Protein AF-A0AAE1SJ98-F1 (afdb_monomer)

Sequence (195 aa):
MKLRIRCFETKQTLKIDLPSSSSTLQELKHHISQAFPSSYSIHLSLNSKDELQNSEDTLQSIGITSGDLIFFTSNPNVFSISTQTHIPKSNPNPDSSLVNKLDTQIVQESKIVKNMDTQIVQEPEKVKTLDTQMKIMDTQIVQEPKKVKTLDTQVKNMDTQMIQESETVKKMDTQMVRESETVKRDTQIDQESKE

Foldseek 3Di:
DWEWEAEPVPRDIDIDDDDPPFAWPQNVQVVVCVVPVDPARKWKDQPQAATDDDGRDGCVNVVHDHPGYMYIYRDPCRRVRDDDPPDPDDDDDPDDPVVVVVVVVVVVVVVVVVVVVVVVVPVVVVVVVVVVVVVVVVVVVVVVVVVVVVVVVVVVVVVVVVVVVVVVVVVVVVVVVVVVVVVVVVVVVVVVVVD

pLDDT: mean 80.04, std 15.36, range [34.12, 98.25]

Nearest PDB structures (foldseek):
  8hrz-assembly1_M  TM=8.130E-01  e=1.850E-02  Homo sapiens
  7v8e-assembly2_D  TM=6.706E-01  e=3.168E-03  Homo sapiens
  8j07-assembly1_c2  TM=6.229E-01  e=3.168E-03  Homo sapiens
  4rv0-assembly1_B  TM=7.042E-01  e=6.336E-03  Drosophila melanogaster
  5y3t-assembly1_A  TM=5.857E-01  e=4.623E-03  Mus musculus

InterPro domains:
  IPR029071 Ubiquitin-like domain superfamily [SSF54236] (1-71)

Secondary structure (DSSP, 8-state):
-EEEEEETTT--EEEEE--TTT-BHHHHHHHHHHHS--SSPPEEESSSSSB---SSSBTTTTT--TT-EEEEES-TTSSTT-S-----------SSHHHHHHHHHHHHHHHHHHHHHHHHHHHHHHHHHHHHHHHHHHHHHHHHHHHHHHHHHHHHHHHHHHHHHHHHHHHHHHHHHHHHHHHHHHHHHHHHTT-

Solvent-accessible surface area (backbone atoms only — not comparable to full-atom values): 11253 Å² total; per-residue (Å²): 64,44,35,35,41,26,36,67,86,79,64,49,71,47,79,46,79,46,68,75,88,71,47,28,42,48,60,52,52,49,55,48,39,72,76,47,84,58,101,55,67,77,41,39,17,69,70,74,38,52,57,66,78,66,54,85,44,37,38,61,79,76,71,50,52,70,66,43,57,33,32,34,40,67,56,89,67,72,34,69,77,72,79,81,92,75,81,77,91,76,83,94,75,93,84,51,73,64,58,55,50,50,51,54,48,52,57,48,53,51,52,50,51,54,52,48,52,53,48,65,59,48,53,57,55,53,51,52,52,51,53,53,53,49,54,55,50,54,53,48,66,62,47,54,60,54,54,52,53,52,50,54,54,52,50,54,51,51,53,53,50,51,51,52,53,52,53,51,51,54,53,50,52,56,49,53,52,52,53,54,52,51,53,53,52,55,58,50,54,62,53,65,76,73,115

Mean predicted aligned error: 17.89 Å

Radius of gyration: 42.52 Å; Cα contacts (8 Å, |Δi|>4): 141; chains: 1; bounding box: 84×43×136 Å

Organism: NCBI:txid243964

Structure (mmCIF, N/CA/C/O backbone):
data_AF-A0AAE1SJ98-F1
#
_entry.id   AF-A0AAE1SJ98-F1
#
loop_
_atom_site.group_PDB
_atom_site.id
_atom_site.type_symbol
_atom_site.label_atom_id
_atom_site.label_alt_id
_atom_site.label_comp_id
_atom_site.label_asym_id
_atom_site.label_entity_id
_atom_site.label_seq_id
_atom_site.pdbx_PDB_ins_code
_atom_site.Cartn_x
_atom_site.Cartn_y
_atom_site.Cartn_z
_atom_site.occupancy
_atom_site.B_iso_or_equiv
_atom_site.auth_seq_id
_atom_site.auth_comp_id
_atom_site.auth_asym_id
_atom_site.auth_atom_id
_atom_site.pdbx_PDB_model_num
ATOM 1 N N . MET A 1 1 ? 2.535 22.594 -16.287 1.00 85.75 1 MET A N 1
ATOM 2 C CA . MET A 1 1 ? 2.790 21.867 -17.545 1.00 85.75 1 MET A CA 1
ATOM 3 C C . MET A 1 1 ? 2.870 20.398 -17.208 1.00 85.75 1 MET A C 1
ATOM 5 O O . MET A 1 1 ? 3.479 20.043 -16.206 1.00 85.75 1 MET A O 1
ATOM 9 N N . LYS A 1 2 ? 2.231 19.558 -18.021 1.00 90.12 2 LYS A N 1
ATOM 10 C CA . LYS A 1 2 ? 2.048 18.140 -17.709 1.00 90.12 2 LYS A CA 1
ATOM 11 C C . LYS A 1 2 ? 3.020 17.308 -18.526 1.00 90.12 2 LYS A C 1
ATOM 13 O O . LYS A 1 2 ? 2.889 17.265 -19.743 1.00 90.12 2 LYS A O 1
ATOM 18 N N . LEU A 1 3 ? 3.964 16.644 -17.876 1.00 91.31 3 LEU A N 1
ATOM 19 C CA . LEU A 1 3 ? 4.969 15.800 -18.521 1.00 91.31 3 LEU A CA 1
ATOM 20 C C . LEU A 1 3 ? 4.698 14.326 -18.236 1.00 91.31 3 LEU A C 1
ATOM 22 O O . LEU A 1 3 ? 4.141 13.964 -17.195 1.00 91.31 3 LEU A O 1
ATOM 26 N N . ARG A 1 4 ? 5.093 13.463 -19.171 1.00 91.50 4 ARG A N 1
ATOM 27 C CA . ARG A 1 4 ? 5.074 12.008 -18.998 1.00 91.50 4 ARG A CA 1
ATOM 28 C C . ARG A 1 4 ? 6.506 11.544 -18.817 1.00 91.50 4 ARG A C 1
ATOM 30 O O . ARG A 1 4 ? 7.316 11.693 -19.719 1.00 91.50 4 ARG A O 1
ATOM 37 N N . ILE A 1 5 ? 6.810 10.971 -17.668 1.00 91.62 5 ILE A N 1
ATOM 38 C CA . ILE A 1 5 ? 8.141 10.491 -17.326 1.00 91.62 5 ILE A CA 1
ATOM 39 C C . ILE A 1 5 ? 8.127 8.971 -17.349 1.00 91.62 5 ILE A C 1
ATOM 41 O O . ILE A 1 5 ? 7.415 8.352 -16.563 1.00 91.62 5 ILE A O 1
ATOM 45 N N . ARG A 1 6 ? 8.879 8.351 -18.252 1.00 89.12 6 ARG A N 1
ATOM 46 C CA . ARG A 1 6 ? 8.951 6.897 -18.397 1.00 89.12 6 ARG A CA 1
ATOM 47 C C . ARG A 1 6 ? 10.301 6.369 -17.933 1.00 89.12 6 ARG A C 1
ATOM 49 O O . ARG A 1 6 ? 11.336 6.789 -18.434 1.00 89.12 6 ARG A O 1
ATOM 56 N N . CYS A 1 7 ? 10.279 5.405 -17.021 1.00 86.38 7 CYS A N 1
ATOM 57 C CA . CYS A 1 7 ? 11.473 4.660 -16.640 1.00 86.38 7 CYS A CA 1
ATOM 58 C C . CYS A 1 7 ? 11.926 3.809 -17.827 1.00 86.38 7 CYS A C 1
ATOM 60 O O . CYS A 1 7 ? 11.121 3.087 -18.431 1.00 86.38 7 CYS A O 1
ATOM 62 N N . PHE A 1 8 ? 13.200 3.912 -18.192 1.00 84.00 8 PHE A N 1
ATOM 63 C CA . PHE A 1 8 ? 13.750 3.164 -19.313 1.00 84.00 8 PHE A CA 1
ATOM 64 C C . PHE A 1 8 ? 13.785 1.656 -19.022 1.00 84.00 8 PHE A C 1
ATOM 66 O O . PHE A 1 8 ? 13.502 0.857 -19.917 1.00 84.00 8 PHE A O 1
ATOM 73 N N . GLU A 1 9 ? 14.057 1.279 -17.777 1.00 80.62 9 GLU A N 1
ATOM 74 C CA . GLU A 1 9 ? 14.209 -0.093 -17.295 1.00 80.62 9 GLU A CA 1
ATOM 75 C C . GLU A 1 9 ? 12.851 -0.782 -17.117 1.00 80.62 9 GLU A C 1
ATOM 77 O O . GLU A 1 9 ? 12.583 -1.808 -17.738 1.00 80.62 9 GLU A O 1
ATOM 82 N N . THR A 1 10 ? 11.957 -0.192 -16.319 1.00 80.31 10 THR A N 1
ATOM 83 C CA . THR A 1 10 ? 10.678 -0.821 -15.936 1.00 80.31 10 THR A CA 1
ATOM 84 C C . THR A 1 10 ? 9.533 -0.512 -16.898 1.00 80.31 10 THR A C 1
ATOM 86 O O . THR A 1 10 ? 8.449 -1.078 -16.776 1.00 80.31 10 THR A O 1
ATOM 89 N N . LYS A 1 11 ? 9.734 0.423 -17.839 1.00 84.00 11 LYS A N 1
ATOM 90 C CA . LYS A 1 11 ? 8.706 0.973 -18.748 1.00 84.00 11 LYS A CA 1
ATOM 91 C C . LYS A 1 11 ? 7.524 1.653 -18.039 1.00 84.00 11 LYS A C 1
ATOM 93 O O . LYS A 1 11 ? 6.597 2.128 -18.707 1.00 84.00 11 LYS A O 1
ATOM 98 N N . GLN A 1 12 ? 7.564 1.776 -16.712 1.00 85.81 12 GLN A N 1
ATOM 99 C CA . GLN A 1 12 ? 6.560 2.485 -15.930 1.00 85.81 12 GLN A CA 1
ATOM 100 C C . GLN A 1 12 ? 6.534 3.963 -16.320 1.00 85.81 12 GLN A C 1
ATOM 102 O O . GLN A 1 12 ? 7.575 4.562 -16.572 1.00 85.81 12 GLN A O 1
ATOM 107 N N . THR A 1 13 ? 5.339 4.551 -16.401 1.00 89.69 13 THR A N 1
ATOM 108 C CA . THR A 1 13 ? 5.158 5.956 -16.791 1.00 89.69 13 THR A CA 1
ATOM 109 C C . THR A 1 13 ? 4.451 6.731 -15.689 1.00 89.69 13 THR A C 1
ATOM 111 O O . THR A 1 13 ? 3.329 6.397 -15.319 1.00 89.69 13 THR A O 1
ATOM 114 N N . LEU A 1 14 ? 5.094 7.784 -15.205 1.00 89.06 14 LEU A N 1
ATOM 115 C CA . LEU A 1 14 ? 4.575 8.741 -14.242 1.00 89.06 14 LEU A CA 1
ATOM 116 C C . LEU A 1 14 ? 4.113 10.008 -14.967 1.00 89.06 14 LEU A C 1
ATOM 118 O O . LEU A 1 14 ? 4.723 10.433 -15.946 1.00 89.06 14 LEU A O 1
ATOM 122 N N . LYS A 1 15 ? 3.033 10.629 -14.494 1.00 91.12 15 LYS A N 1
ATOM 123 C CA . LYS A 1 15 ? 2.599 11.948 -14.967 1.00 91.12 15 LYS A CA 1
ATOM 124 C C . LYS A 1 15 ? 2.980 12.979 -13.911 1.00 91.12 15 LYS A C 1
ATOM 126 O O . LYS A 1 15 ? 2.539 12.847 -12.774 1.00 91.12 15 LYS A O 1
ATOM 131 N N . ILE A 1 16 ? 3.782 13.970 -14.284 1.00 89.25 16 ILE A N 1
ATOM 132 C CA . ILE A 1 16 ? 4.220 15.048 -13.387 1.00 89.25 16 ILE A CA 1
ATOM 133 C C . ILE A 1 16 ? 3.603 16.357 -13.870 1.00 89.25 16 ILE A C 1
ATOM 135 O O . ILE A 1 16 ? 3.626 16.642 -15.068 1.00 89.25 16 ILE A O 1
ATOM 139 N N . ASP A 1 17 ? 3.044 17.139 -12.949 1.00 88.62 17 ASP A N 1
ATOM 140 C CA . ASP A 1 17 ? 2.622 18.515 -13.217 1.00 88.62 17 ASP A CA 1
ATOM 141 C C . ASP A 1 17 ? 3.618 19.473 -12.560 1.00 88.62 17 ASP A C 1
ATOM 143 O O . ASP A 1 17 ? 3.834 19.406 -11.352 1.00 88.62 17 ASP A O 1
ATOM 147 N N . LEU A 1 18 ? 4.254 20.317 -13.370 1.00 85.00 18 LEU A N 1
ATOM 148 C CA . LEU A 1 18 ? 5.251 21.302 -12.940 1.00 85.00 18 LEU A CA 1
ATOM 149 C C . LEU A 1 18 ? 4.757 22.731 -13.208 1.00 85.00 18 LEU A C 1
ATOM 151 O O . LEU A 1 18 ? 4.047 22.942 -14.193 1.00 85.00 18 LEU A O 1
ATOM 155 N N . PRO A 1 19 ? 5.139 23.748 -12.423 1.00 82.06 19 PRO A N 1
ATOM 156 C CA . PRO A 1 19 ? 4.838 25.145 -12.740 1.00 82.06 19 PRO A CA 1
ATOM 157 C C . PRO A 1 19 ? 5.360 25.525 -14.136 1.00 82.06 19 PRO A C 1
ATOM 159 O O . PRO A 1 19 ? 6.534 25.372 -14.452 1.00 82.06 19 PRO A O 1
ATOM 162 N N . SER A 1 20 ? 4.491 26.009 -15.026 1.00 66.06 20 SER A N 1
ATOM 163 C CA . SER A 1 20 ? 4.861 26.222 -16.434 1.00 66.06 20 SER A CA 1
ATOM 164 C C . SER A 1 20 ? 5.901 27.323 -16.657 1.00 66.06 20 SER A C 1
ATOM 166 O O . SER A 1 20 ? 6.529 27.315 -17.703 1.00 66.06 20 SER A O 1
ATOM 168 N N . SER A 1 21 ? 6.082 28.266 -15.732 1.00 64.75 21 SER A N 1
ATOM 169 C CA . SER A 1 21 ? 6.761 29.540 -16.016 1.00 64.75 21 SER A CA 1
ATOM 170 C C . SER A 1 21 ? 8.278 29.547 -15.788 1.00 64.75 21 SER A C 1
ATOM 172 O O . SER A 1 21 ? 8.927 30.504 -16.196 1.00 64.75 21 SER A O 1
ATOM 174 N N . SER A 1 22 ? 8.849 28.533 -15.128 1.00 68.81 22 SER A N 1
ATOM 175 C CA . SER A 1 22 ? 10.276 28.553 -14.755 1.00 68.81 22 SER A CA 1
ATOM 176 C C . SER A 1 22 ? 10.889 27.192 -14.417 1.00 68.81 22 SER A C 1
ATOM 178 O O . SER A 1 22 ? 11.993 27.159 -13.880 1.00 68.81 22 SER A O 1
ATOM 180 N N . SER A 1 23 ? 10.211 26.070 -14.681 1.00 84.12 23 SER A N 1
ATOM 181 C CA . SER A 1 23 ? 10.753 24.779 -14.254 1.00 84.12 23 SER A CA 1
ATOM 182 C C . SER A 1 23 ? 12.029 24.406 -14.997 1.00 84.12 23 SER A C 1
ATOM 184 O O . SER A 1 23 ? 12.089 24.427 -16.232 1.00 84.12 23 SER A O 1
ATOM 186 N N . THR A 1 24 ? 13.044 24.058 -14.213 1.00 87.62 24 THR A N 1
ATOM 187 C CA . THR A 1 24 ? 14.379 23.682 -14.677 1.00 87.62 24 THR A CA 1
ATOM 188 C C . THR A 1 24 ? 14.511 22.170 -14.791 1.00 87.62 24 THR A C 1
ATOM 190 O O . THR A 1 24 ? 13.725 21.398 -14.225 1.00 87.62 24 THR A O 1
ATOM 193 N N . LEU A 1 25 ? 15.544 21.721 -15.505 1.00 85.12 25 LEU A N 1
ATOM 194 C CA . LEU A 1 25 ? 15.871 20.300 -15.564 1.00 85.12 25 LEU A CA 1
ATOM 195 C C . LEU A 1 25 ? 16.192 19.723 -14.173 1.00 85.12 25 LEU A C 1
ATOM 197 O O . LEU A 1 25 ? 15.838 18.576 -13.897 1.00 85.12 25 LEU A O 1
ATOM 201 N N . GLN A 1 26 ? 16.815 20.504 -13.281 1.00 85.31 26 GLN A N 1
ATOM 202 C CA . GLN A 1 26 ? 17.071 20.067 -11.903 1.00 85.31 26 GLN A CA 1
ATOM 203 C C . GLN A 1 26 ? 15.793 19.834 -11.105 1.00 85.31 26 GLN A C 1
ATOM 205 O O . GLN A 1 26 ? 15.685 18.812 -10.428 1.00 85.31 26 GLN A O 1
ATOM 210 N N . GLU A 1 27 ? 14.823 20.743 -11.196 1.00 86.50 27 GLU A N 1
ATOM 211 C CA . GLU A 1 27 ? 13.548 20.606 -10.487 1.00 86.50 27 GLU A CA 1
ATOM 212 C C . GLU A 1 27 ? 12.810 19.337 -10.938 1.00 86.50 27 GLU A C 1
ATOM 214 O O . GLU A 1 27 ? 12.300 18.573 -10.116 1.00 86.50 27 GLU A O 1
ATOM 219 N N . LEU A 1 28 ? 12.857 19.037 -12.241 1.00 87.69 28 LEU A N 1
ATOM 220 C CA . LEU A 1 28 ? 12.334 17.783 -12.772 1.00 87.69 28 LEU A CA 1
ATOM 221 C C . LEU A 1 28 ? 13.089 16.561 -12.227 1.00 87.69 28 LEU A C 1
ATOM 223 O O . LEU A 1 28 ? 12.446 15.613 -11.777 1.00 87.69 28 LEU A O 1
ATOM 227 N N . LYS A 1 29 ? 14.430 16.568 -12.234 1.00 86.81 29 LYS A N 1
ATOM 228 C CA . LYS A 1 29 ? 15.231 15.468 -11.661 1.00 86.81 29 LYS A CA 1
ATOM 229 C C . LYS A 1 29 ? 14.879 15.238 -10.191 1.00 86.81 29 LYS A C 1
ATOM 231 O O . LYS A 1 29 ? 14.660 14.095 -9.803 1.00 86.81 29 LYS A O 1
ATOM 236 N N . HIS A 1 30 ? 14.742 16.308 -9.411 1.00 85.50 30 HIS A N 1
ATOM 237 C CA . HIS A 1 30 ? 14.344 16.235 -8.008 1.00 85.50 30 HIS A CA 1
ATOM 238 C C . HIS A 1 30 ? 12.956 15.601 -7.836 1.00 85.50 30 HIS A C 1
ATOM 240 O O . HIS A 1 30 ? 12.799 14.667 -7.053 1.00 85.50 30 HIS A O 1
ATOM 246 N N . HIS A 1 31 ? 11.962 16.029 -8.618 1.00 85.94 31 HIS A N 1
ATOM 247 C CA . HIS A 1 31 ? 10.624 15.430 -8.590 1.00 85.94 31 HIS A CA 1
ATOM 248 C C . HIS A 1 31 ? 10.631 13.931 -8.924 1.00 85.94 31 HIS A C 1
ATOM 250 O O . HIS A 1 31 ? 9.885 13.159 -8.317 1.00 85.94 31 HIS A O 1
ATOM 256 N N . ILE A 1 32 ? 11.479 13.507 -9.863 1.00 85.38 32 ILE A N 1
ATOM 257 C CA . ILE A 1 32 ? 11.635 12.091 -10.212 1.00 85.38 32 ILE A CA 1
ATOM 258 C C . ILE A 1 32 ? 12.312 11.335 -9.066 1.00 85.38 32 ILE A C 1
ATOM 260 O O . ILE A 1 32 ? 11.824 10.269 -8.708 1.00 85.38 32 ILE A O 1
ATOM 264 N N . SER A 1 33 ? 13.358 11.885 -8.441 1.00 83.12 33 SER A N 1
ATOM 265 C CA . SER A 1 33 ? 14.011 11.285 -7.265 1.00 83.12 33 SER A CA 1
ATOM 266 C C . SER A 1 33 ? 13.056 11.101 -6.084 1.00 83.12 33 SER A C 1
ATOM 268 O O . SER A 1 33 ? 13.155 10.108 -5.370 1.00 83.12 33 SER A O 1
ATOM 270 N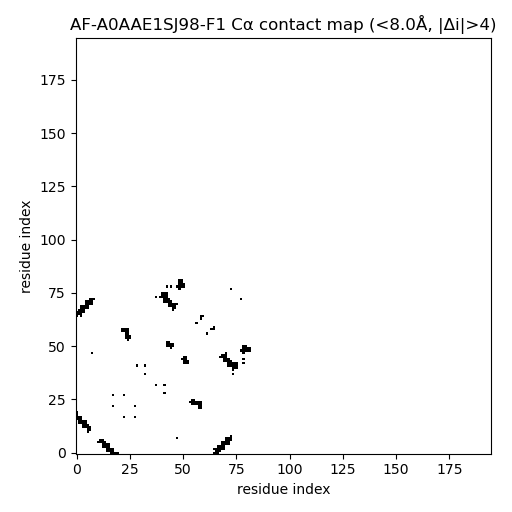 N . GLN A 1 34 ? 12.112 12.023 -5.886 1.00 79.62 34 GLN A N 1
ATOM 271 C CA . GLN A 1 34 ? 11.104 11.906 -4.828 1.00 79.62 34 GLN A CA 1
ATOM 272 C C . GLN A 1 34 ? 10.063 10.820 -5.133 1.00 79.62 34 GLN A C 1
ATOM 274 O O . GLN A 1 34 ? 9.609 10.129 -4.224 1.00 79.62 34 GLN A O 1
ATOM 279 N N . ALA A 1 35 ? 9.686 10.647 -6.404 1.00 78.56 35 ALA A N 1
ATOM 280 C CA . ALA A 1 35 ? 8.761 9.592 -6.823 1.00 78.56 35 ALA A CA 1
ATOM 281 C C . ALA A 1 35 ? 9.434 8.209 -6.922 1.00 78.56 35 ALA A C 1
ATOM 283 O O . ALA A 1 35 ? 8.784 7.184 -6.722 1.00 78.56 35 ALA A O 1
ATOM 284 N N . PHE A 1 36 ? 10.732 8.192 -7.220 1.00 74.88 36 PHE A N 1
ATOM 285 C CA . PHE A 1 36 ? 11.575 7.013 -7.357 1.00 74.88 36 PHE A CA 1
ATOM 286 C C . PHE A 1 36 ? 12.824 7.200 -6.493 1.00 74.88 36 PHE A C 1
ATOM 288 O O . PHE A 1 36 ? 13.858 7.642 -7.007 1.00 74.88 36 PHE A O 1
ATOM 295 N N . PRO A 1 37 ? 12.745 6.878 -5.189 1.00 64.25 37 PRO A N 1
ATOM 296 C CA . PRO A 1 37 ? 13.873 7.008 -4.280 1.00 64.25 37 PRO A CA 1
ATOM 297 C C . PRO A 1 37 ? 14.971 6.028 -4.699 1.00 64.25 37 PRO A C 1
ATOM 299 O O . PRO A 1 37 ? 14.974 4.854 -4.334 1.00 64.25 37 PRO A O 1
ATOM 302 N N . SER A 1 38 ? 15.898 6.517 -5.514 1.00 58.69 38 SER A N 1
ATOM 303 C CA . SER A 1 38 ? 17.100 5.808 -5.927 1.00 58.69 38 SER A CA 1
ATOM 304 C C . SER A 1 38 ? 18.305 6.642 -5.519 1.00 58.69 38 SER A C 1
ATOM 306 O O . SER A 1 38 ? 18.329 7.855 -5.712 1.00 58.69 38 SER A O 1
ATOM 308 N N . SER A 1 39 ? 19.312 5.998 -4.934 1.00 52.97 39 SER A N 1
ATOM 309 C CA . SER A 1 39 ? 20.526 6.657 -4.432 1.00 52.97 39 SER A CA 1
ATOM 310 C C . SER A 1 39 ? 21.483 7.120 -5.544 1.00 52.97 39 SER A C 1
ATOM 312 O O . SER A 1 39 ? 22.659 7.355 -5.279 1.00 52.97 39 SER A O 1
ATOM 314 N N . TYR A 1 40 ? 21.016 7.200 -6.793 1.00 61.16 40 TYR A N 1
ATOM 315 C CA . TYR A 1 40 ? 21.849 7.346 -7.985 1.00 61.16 40 TYR A CA 1
ATOM 316 C C . TYR A 1 40 ? 21.485 8.598 -8.792 1.00 61.16 40 TYR A C 1
ATOM 318 O O . TYR A 1 40 ? 20.357 9.088 -8.748 1.00 61.16 40 TYR A O 1
ATOM 326 N N . SER A 1 41 ? 22.464 9.107 -9.548 1.00 72.88 41 SER A N 1
ATOM 327 C CA . SER A 1 41 ? 22.285 10.213 -10.494 1.00 72.88 41 SER A CA 1
ATOM 328 C C . SER A 1 41 ? 21.247 9.845 -11.555 1.00 72.88 41 SER A C 1
ATOM 330 O O . SER A 1 41 ? 21.358 8.804 -12.200 1.00 72.88 41 SER A O 1
ATOM 332 N N . ILE A 1 42 ? 20.242 10.702 -11.740 1.00 83.44 42 ILE A N 1
ATOM 333 C CA . ILE A 1 42 ? 19.193 10.504 -12.742 1.00 83.44 42 ILE A CA 1
ATOM 334 C C . ILE A 1 42 ? 19.611 11.159 -14.059 1.00 83.44 42 ILE A C 1
ATOM 336 O O . ILE A 1 42 ? 19.871 12.369 -14.134 1.00 83.44 42 ILE A O 1
ATOM 340 N N . HIS A 1 43 ? 19.608 10.349 -15.110 1.00 85.75 43 HIS A N 1
ATOM 341 C CA . HIS A 1 43 ? 19.858 10.750 -16.488 1.00 85.75 43 HIS A CA 1
ATOM 342 C C . HIS A 1 43 ? 18.520 10.836 -17.225 1.00 85.75 43 HIS A C 1
ATOM 344 O O . HIS A 1 43 ? 17.642 9.996 -17.020 1.00 85.75 43 HIS A O 1
ATOM 350 N N . LEU A 1 44 ? 18.339 11.870 -18.049 1.00 86.88 44 LEU A N 1
ATOM 351 C CA . LEU A 1 44 ? 17.077 12.168 -18.735 1.00 86.88 44 LEU A CA 1
ATOM 352 C C . LEU A 1 44 ? 17.292 12.230 -20.249 1.00 86.88 44 LEU A C 1
ATOM 354 O O . LEU A 1 44 ? 18.331 12.703 -20.694 1.00 86.88 44 LEU A O 1
ATOM 358 N N . SER A 1 45 ? 16.308 11.798 -21.038 1.00 85.94 45 SER A N 1
ATOM 359 C CA . SER A 1 45 ? 16.326 11.878 -22.504 1.00 85.94 45 SER A CA 1
ATOM 360 C C . SER A 1 45 ? 14.930 12.099 -23.080 1.00 85.94 45 SER A C 1
ATOM 362 O O . SER A 1 45 ? 13.967 11.495 -22.616 1.00 85.94 45 SER A O 1
ATOM 364 N N . LEU A 1 46 ? 14.804 12.905 -24.137 1.00 81.00 46 LEU A N 1
ATOM 365 C CA . LEU A 1 46 ? 13.523 13.137 -24.828 1.00 81.00 46 LEU A CA 1
ATOM 366 C C . LEU A 1 46 ? 13.175 12.080 -25.885 1.00 81.00 46 LEU A C 1
ATOM 368 O O . LEU A 1 46 ? 12.023 11.970 -26.290 1.00 81.00 46 LEU A O 1
ATOM 372 N N . ASN A 1 47 ? 14.148 11.280 -26.330 1.00 68.50 47 ASN A N 1
ATOM 373 C CA . ASN A 1 47 ? 13.955 10.337 -27.439 1.00 68.50 47 ASN A CA 1
ATOM 374 C C . ASN A 1 47 ? 14.705 9.010 -27.244 1.00 68.50 47 ASN A C 1
ATOM 376 O O . ASN A 1 47 ? 15.092 8.349 -28.204 1.00 68.50 47 ASN A O 1
ATOM 380 N N . SER A 1 48 ? 14.960 8.628 -25.988 1.00 65.31 48 SER A N 1
ATOM 381 C CA . SER A 1 48 ? 15.759 7.441 -25.635 1.00 65.31 48 SER A CA 1
ATOM 382 C C . SER A 1 48 ? 17.190 7.427 -26.206 1.00 65.31 48 SER A C 1
ATOM 384 O O . SER A 1 48 ? 17.816 6.370 -26.227 1.00 65.31 48 SER A O 1
ATOM 386 N N . LYS A 1 49 ? 17.696 8.559 -26.715 1.00 59.88 49 LYS A N 1
ATOM 387 C CA . LYS A 1 49 ? 18.957 8.641 -27.477 1.00 59.88 49 LYS A CA 1
ATOM 388 C C . LYS A 1 49 ? 19.785 9.886 -27.180 1.00 59.88 49 LYS A C 1
ATOM 390 O O . LYS A 1 49 ? 21.003 9.791 -27.197 1.00 59.88 49 LYS A O 1
ATOM 395 N N . ASP A 1 50 ? 19.134 11.013 -26.903 1.00 67.75 50 ASP A N 1
ATOM 396 C CA . ASP A 1 50 ? 19.811 12.279 -26.622 1.00 67.75 50 ASP A CA 1
ATOM 397 C C . ASP A 1 50 ? 19.681 12.612 -25.140 1.00 67.75 50 ASP A C 1
ATOM 399 O O . ASP A 1 50 ? 18.568 12.795 -24.635 1.00 67.75 50 ASP A O 1
ATOM 403 N N . GLU A 1 51 ? 20.807 12.617 -24.435 1.00 76.69 51 GLU A N 1
ATOM 404 C CA . GLU A 1 51 ? 20.852 12.895 -23.006 1.00 76.69 51 GLU A CA 1
ATOM 405 C C . GLU A 1 51 ? 20.758 14.396 -22.718 1.00 76.69 51 GLU A C 1
ATOM 407 O O . GLU A 1 51 ? 21.494 15.208 -23.278 1.00 76.69 51 GLU A O 1
ATOM 412 N N . LEU A 1 52 ? 19.878 14.762 -21.790 1.00 78.56 52 LEU A N 1
ATOM 413 C CA . LEU A 1 52 ? 19.743 16.121 -21.287 1.00 78.56 52 LEU A CA 1
ATOM 414 C C . LEU A 1 52 ? 20.812 16.362 -20.211 1.00 78.56 52 LEU A C 1
ATOM 416 O O . LEU A 1 52 ? 20.658 15.961 -19.054 1.00 78.56 52 LEU A O 1
ATOM 420 N N . GLN A 1 53 ? 21.911 16.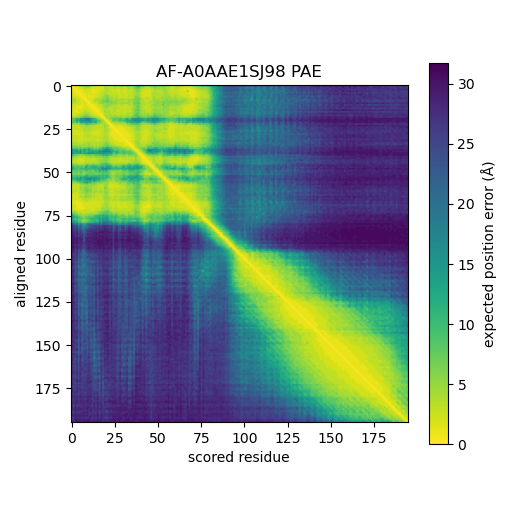996 -20.619 1.00 68.50 53 GLN A N 1
ATOM 421 C CA . GLN A 1 53 ? 23.087 17.230 -19.772 1.00 68.50 53 GLN A CA 1
ATOM 422 C C . GLN A 1 53 ? 23.008 18.532 -18.961 1.00 68.50 53 GLN A C 1
ATOM 424 O O . GLN A 1 53 ? 23.563 18.600 -17.866 1.00 68.50 53 GLN A O 1
ATOM 429 N N . ASN A 1 54 ? 22.320 19.564 -19.462 1.00 65.4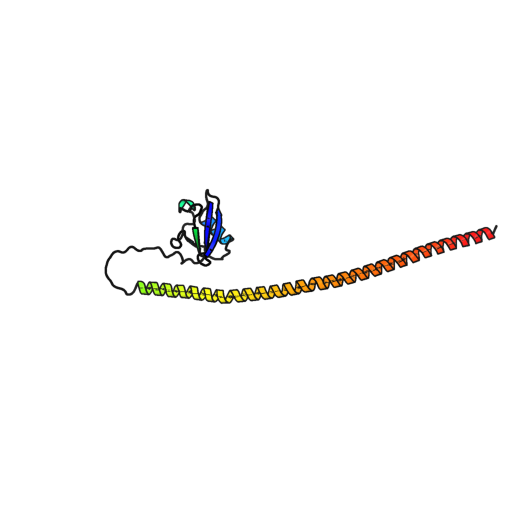4 54 ASN A N 1
ATOM 430 C CA . ASN A 1 54 ? 22.413 20.896 -18.869 1.00 65.44 54 ASN A CA 1
ATOM 431 C C . ASN A 1 54 ? 21.362 21.132 -17.773 1.00 65.44 54 ASN A C 1
ATOM 433 O O . ASN A 1 54 ? 20.158 21.072 -18.015 1.00 65.44 54 ASN A O 1
ATOM 437 N N . SER A 1 55 ? 21.822 21.383 -16.548 1.00 65.81 55 SER A N 1
ATOM 438 C CA . SER A 1 55 ? 20.975 21.498 -15.355 1.00 65.81 55 SER A CA 1
ATOM 439 C C . SER A 1 55 ? 20.298 22.862 -15.186 1.00 65.81 55 SER A C 1
ATOM 441 O O . SER A 1 55 ? 19.248 22.936 -14.550 1.00 65.81 55 SER A O 1
ATOM 443 N N . GLU A 1 56 ? 20.893 23.913 -15.748 1.00 69.50 56 GLU A N 1
ATOM 444 C CA . GLU A 1 56 ? 20.477 25.315 -15.571 1.00 69.50 56 GLU A CA 1
ATOM 445 C C . GLU A 1 56 ? 19.382 25.740 -16.564 1.00 69.50 56 GLU A C 1
ATOM 447 O O . GLU A 1 56 ? 18.678 26.724 -16.337 1.00 69.50 56 GLU A O 1
ATOM 452 N N . ASP A 1 57 ? 19.210 24.995 -17.660 1.00 76.50 57 ASP A N 1
ATOM 453 C CA . ASP A 1 57 ? 18.238 25.350 -18.687 1.00 76.50 57 ASP A CA 1
ATOM 454 C C . ASP A 1 57 ? 16.801 25.109 -18.207 1.00 76.50 57 ASP A C 1
ATOM 456 O O . ASP A 1 57 ? 16.466 24.098 -17.570 1.00 76.50 57 ASP A O 1
ATOM 460 N N . THR A 1 58 ? 15.914 26.041 -18.563 1.00 85.19 58 THR A N 1
ATOM 461 C CA . THR A 1 58 ? 14.476 25.827 -18.409 1.00 85.19 58 THR A CA 1
ATOM 462 C C . THR A 1 58 ? 14.026 24.739 -19.372 1.00 85.19 58 THR A C 1
ATOM 464 O O . THR A 1 58 ? 14.514 24.636 -20.499 1.00 85.19 58 THR A O 1
ATOM 467 N N . LEU A 1 59 ? 13.045 23.941 -18.956 1.00 86.62 59 LEU A N 1
ATOM 468 C CA . LEU A 1 59 ? 12.508 22.857 -19.779 1.00 86.62 59 LEU A CA 1
ATOM 469 C C . LEU A 1 59 ? 11.997 23.387 -21.136 1.00 86.62 59 LEU A C 1
ATOM 471 O O . LEU A 1 59 ? 12.193 22.750 -22.163 1.00 86.62 59 LEU A O 1
ATOM 475 N N . GLN A 1 60 ? 11.456 24.607 -21.174 1.00 83.50 60 GLN A N 1
ATOM 476 C CA . GLN A 1 60 ? 11.046 25.249 -22.426 1.00 83.50 60 GLN A CA 1
ATOM 477 C C . GLN A 1 60 ? 12.228 25.627 -23.337 1.00 83.50 60 GLN A C 1
ATOM 479 O O . GLN A 1 60 ? 12.110 25.497 -24.552 1.00 83.50 60 GLN A O 1
ATOM 484 N N . SER A 1 61 ? 13.364 26.062 -22.772 1.00 83.00 61 SER A N 1
ATOM 485 C CA . SER A 1 61 ? 14.578 26.422 -23.530 1.00 83.00 61 SER A CA 1
ATOM 486 C C . SER A 1 61 ? 15.167 25.220 -24.273 1.00 83.00 61 SER A C 1
ATOM 488 O O . SER A 1 61 ? 15.616 25.340 -25.410 1.00 83.00 61 SER A O 1
ATOM 490 N N . ILE A 1 62 ? 15.075 24.032 -23.671 1.00 80.88 62 ILE A N 1
ATOM 491 C CA . ILE A 1 62 ? 15.471 22.760 -24.298 1.00 80.88 62 ILE A CA 1
ATOM 492 C C . ILE A 1 62 ? 14.364 22.141 -25.171 1.00 80.88 62 ILE A C 1
ATOM 494 O O . ILE A 1 62 ? 14.479 20.994 -25.597 1.00 80.88 62 ILE A O 1
ATOM 498 N N . GLY A 1 63 ? 13.292 22.891 -25.449 1.00 83.50 63 GLY A N 1
ATOM 499 C CA . GLY A 1 63 ? 12.213 22.485 -26.350 1.00 83.50 63 GLY A CA 1
ATOM 500 C C . GLY A 1 63 ? 11.177 21.538 -25.741 1.00 83.50 63 GLY A C 1
ATOM 501 O O . GLY A 1 63 ? 10.380 20.975 -26.486 1.00 83.50 63 GLY A O 1
ATOM 502 N N . ILE A 1 64 ? 11.161 21.361 -24.416 1.00 86.44 64 ILE A N 1
ATOM 503 C CA . ILE A 1 64 ? 10.178 20.521 -23.723 1.00 86.44 64 ILE A CA 1
ATOM 504 C C . ILE A 1 64 ? 8.900 21.312 -23.483 1.00 86.44 64 ILE A C 1
ATOM 506 O O . ILE A 1 64 ? 8.889 22.379 -22.863 1.00 86.44 64 ILE A O 1
ATOM 510 N N . THR A 1 65 ? 7.795 20.734 -23.923 1.00 88.00 65 THR A N 1
ATOM 511 C CA . THR A 1 65 ? 6.454 21.293 -23.829 1.00 88.00 65 THR A CA 1
ATOM 512 C C . THR A 1 65 ? 5.515 20.359 -23.069 1.00 88.00 65 THR A C 1
ATOM 514 O O . THR A 1 65 ? 5.801 19.193 -22.786 1.00 88.00 65 THR A O 1
ATOM 517 N N . SER A 1 66 ? 4.354 20.888 -22.682 1.00 88.81 66 SER A N 1
ATOM 518 C CA . SER A 1 66 ? 3.336 20.080 -22.016 1.00 88.81 66 SER A CA 1
ATOM 519 C C . SER A 1 66 ? 2.881 18.939 -22.930 1.00 88.81 66 SER A C 1
ATOM 521 O O . SER A 1 66 ? 2.392 19.170 -24.029 1.00 88.81 66 SER A O 1
ATOM 523 N N . GLY A 1 67 ? 2.948 17.712 -22.427 1.00 86.81 67 GLY A N 1
ATOM 524 C CA . GLY A 1 67 ? 2.597 16.491 -23.142 1.00 86.81 67 GLY A CA 1
ATOM 525 C C . GLY A 1 67 ? 3.805 15.637 -23.509 1.00 86.81 67 GLY A C 1
ATOM 526 O O . GLY A 1 67 ? 3.615 14.448 -23.780 1.00 86.81 67 GLY A O 1
ATOM 527 N N . ASP A 1 68 ? 5.022 16.174 -23.455 1.00 88.81 68 ASP A N 1
ATOM 528 C CA . ASP A 1 68 ? 6.213 15.437 -23.869 1.00 88.81 68 ASP A CA 1
ATOM 529 C C . ASP A 1 68 ? 6.495 14.211 -23.000 1.00 88.81 68 ASP A C 1
ATOM 531 O O . ASP A 1 68 ? 6.137 14.134 -21.816 1.00 88.81 68 ASP A O 1
ATOM 535 N N . LEU A 1 69 ? 7.091 13.209 -23.650 1.00 89.75 69 LEU A N 1
ATOM 536 C CA . LEU A 1 69 ? 7.539 11.972 -23.030 1.00 89.75 69 LEU A CA 1
ATOM 537 C C . LEU A 1 69 ? 9.044 12.059 -22.792 1.00 89.75 69 LEU A C 1
ATOM 539 O O . LEU A 1 69 ? 9.821 12.124 -23.737 1.00 89.75 69 LEU A O 1
ATOM 543 N N . ILE A 1 70 ? 9.442 12.004 -21.530 1.00 89.81 70 ILE A N 1
ATOM 544 C CA . ILE A 1 70 ? 10.838 12.020 -21.108 1.00 89.81 70 ILE A CA 1
ATOM 545 C C . ILE A 1 70 ? 11.165 10.645 -20.551 1.00 89.81 70 ILE A C 1
ATOM 547 O O . ILE A 1 70 ? 10.465 10.128 -19.681 1.00 89.81 70 ILE A O 1
ATOM 551 N N . PHE A 1 71 ? 12.234 10.048 -21.050 1.00 88.19 71 PHE A N 1
ATOM 552 C CA . PHE A 1 71 ? 12.803 8.829 -20.513 1.00 88.19 71 PHE A CA 1
ATOM 553 C C . PHE A 1 71 ? 13.791 9.177 -19.410 1.00 88.19 71 PHE A C 1
ATOM 555 O O . PHE A 1 71 ? 14.615 10.071 -19.584 1.00 88.19 71 PHE A O 1
ATOM 562 N N . PHE A 1 72 ? 13.725 8.460 -18.294 1.00 88.44 72 PHE A N 1
ATOM 563 C CA . PHE A 1 72 ? 14.741 8.538 -17.252 1.00 88.44 72 PHE A CA 1
ATOM 564 C C . PHE A 1 72 ? 15.372 7.175 -17.002 1.00 88.44 72 PHE A C 1
ATOM 566 O O . PHE A 1 72 ? 14.748 6.137 -17.232 1.00 88.44 72 PHE A O 1
ATOM 573 N N . THR A 1 73 ? 16.608 7.206 -16.530 1.00 83.75 73 THR A N 1
ATOM 574 C CA . THR A 1 73 ? 17.401 6.034 -16.157 1.00 83.75 73 THR A CA 1
ATOM 575 C C . THR A 1 73 ? 18.347 6.421 -15.028 1.00 83.75 73 THR A C 1
ATOM 577 O O . THR A 1 73 ? 18.799 7.567 -14.941 1.00 83.75 73 THR A O 1
ATOM 580 N N . SER A 1 74 ? 18.641 5.468 -14.152 1.00 79.69 74 SER A N 1
ATOM 581 C CA . SER A 1 74 ? 19.708 5.593 -13.154 1.00 79.69 74 SER A CA 1
ATOM 582 C C . SER A 1 74 ? 21.069 5.148 -13.703 1.00 79.69 74 SER A C 1
ATOM 584 O O . SER A 1 74 ? 22.074 5.215 -12.996 1.00 79.69 74 SER A O 1
ATOM 586 N N . ASN A 1 75 ? 21.121 4.685 -14.958 1.00 73.75 75 ASN A N 1
ATOM 587 C CA . ASN A 1 75 ? 22.336 4.204 -15.595 1.00 73.75 75 ASN A CA 1
ATOM 588 C C . ASN A 1 75 ? 22.976 5.305 -16.469 1.00 73.75 75 ASN A C 1
ATOM 590 O O . ASN A 1 75 ? 22.405 5.682 -17.496 1.00 73.75 75 ASN A O 1
ATOM 594 N N . PRO A 1 76 ? 24.194 5.766 -16.135 1.00 68.12 76 PRO A N 1
ATOM 595 C CA . PRO A 1 76 ? 24.852 6.879 -16.822 1.00 68.12 76 PRO A CA 1
ATOM 596 C C . PRO A 1 76 ? 25.222 6.615 -18.287 1.00 68.12 76 PRO A C 1
ATOM 598 O O . PRO A 1 76 ? 25.622 7.546 -18.971 1.00 68.12 76 PRO A O 1
ATOM 601 N N . ASN A 1 77 ? 25.111 5.376 -18.783 1.00 66.44 77 ASN A N 1
ATOM 602 C CA . ASN A 1 77 ? 25.569 5.009 -20.131 1.00 66.44 77 ASN A CA 1
ATOM 603 C C . ASN A 1 77 ? 24.435 4.672 -21.116 1.00 66.44 77 ASN A C 1
ATOM 605 O O . ASN A 1 77 ? 24.707 4.310 -22.258 1.00 66.44 77 ASN A O 1
ATOM 609 N N . VAL A 1 78 ? 23.164 4.759 -20.705 1.00 66.19 78 VAL A N 1
ATOM 610 C CA . VAL A 1 78 ? 22.020 4.374 -21.562 1.00 66.19 78 VAL A CA 1
ATOM 611 C C . VAL A 1 78 ? 21.796 5.370 -22.699 1.00 66.19 78 VAL A C 1
ATOM 613 O O . VAL A 1 78 ? 21.386 4.979 -23.790 1.00 66.19 78 VAL A O 1
ATOM 616 N N . PHE A 1 79 ? 22.084 6.651 -22.464 1.00 66.75 79 PHE A N 1
ATOM 617 C CA . PHE A 1 79 ? 21.850 7.722 -23.434 1.00 66.75 79 PHE A CA 1
ATOM 618 C C . PHE A 1 79 ? 23.128 8.206 -24.139 1.00 66.75 79 PHE A C 1
ATOM 620 O O . PHE A 1 79 ? 23.055 9.063 -25.013 1.00 66.75 79 PHE A O 1
ATOM 627 N N . SER A 1 80 ? 24.295 7.620 -23.853 1.00 57.19 80 SER A N 1
ATOM 628 C CA . SER A 1 80 ? 25.588 8.031 -24.429 1.00 57.19 80 SER A CA 1
ATOM 629 C C . SER A 1 80 ? 25.809 7.600 -25.894 1.00 57.19 80 SER A C 1
ATOM 631 O O . SER A 1 80 ? 26.941 7.581 -26.371 1.00 57.19 80 SER A O 1
ATOM 633 N N . ILE A 1 81 ? 24.756 7.233 -26.633 1.00 50.81 81 ILE A N 1
ATOM 634 C CA . ILE A 1 81 ? 24.867 6.615 -27.969 1.00 50.81 81 ILE A CA 1
ATOM 635 C C . ILE A 1 81 ? 25.069 7.661 -29.083 1.00 50.81 81 ILE A C 1
ATOM 637 O O . ILE A 1 81 ? 25.439 7.312 -30.203 1.00 50.81 81 ILE A O 1
ATOM 641 N N . SER A 1 82 ? 24.886 8.954 -28.815 1.00 48.84 82 SER A N 1
ATOM 642 C CA . SER A 1 82 ? 24.952 9.971 -29.867 1.00 48.84 82 SER A CA 1
ATOM 643 C C . SER A 1 82 ? 26.245 10.784 -29.818 1.00 48.84 82 SER A C 1
ATOM 645 O O . SER A 1 82 ? 26.263 11.899 -29.319 1.00 48.84 82 SER A O 1
ATOM 647 N N . THR A 1 83 ? 27.333 10.259 -30.391 1.00 37.97 83 THR A N 1
ATOM 648 C CA . THR A 1 83 ? 28.241 11.113 -31.177 1.00 37.97 83 THR A CA 1
ATOM 649 C C . THR A 1 83 ? 28.801 10.368 -32.396 1.00 37.97 83 THR A C 1
ATOM 651 O O . THR A 1 83 ? 29.614 9.456 -32.301 1.00 37.97 83 THR A O 1
ATOM 654 N N . GLN A 1 84 ? 28.390 10.870 -33.565 1.00 41.00 84 GLN A N 1
ATOM 655 C CA . GLN A 1 84 ? 29.146 10.891 -34.820 1.00 41.00 84 GLN A CA 1
ATOM 656 C C . GLN A 1 84 ? 29.051 9.688 -35.780 1.00 41.00 84 GLN A C 1
ATOM 658 O O . GLN A 1 84 ? 29.993 8.934 -35.994 1.00 41.00 84 GLN A O 1
ATOM 663 N N . THR A 1 85 ? 27.940 9.625 -36.524 1.00 34.12 85 THR A N 1
ATOM 664 C CA . THR A 1 85 ? 27.960 9.114 -37.908 1.00 34.12 85 THR A CA 1
ATOM 665 C C . THR A 1 85 ? 28.232 10.284 -38.860 1.00 34.12 85 THR A C 1
ATOM 667 O O . THR A 1 85 ? 27.338 10.755 -39.554 1.00 34.12 85 THR A O 1
ATOM 670 N N . HIS A 1 86 ? 29.466 10.792 -38.883 1.00 39.12 86 HIS A N 1
ATOM 671 C CA . HIS A 1 86 ? 29.972 11.435 -40.095 1.00 39.12 86 HIS A CA 1
ATOM 672 C C . HIS A 1 86 ? 30.728 10.356 -40.857 1.00 39.12 86 HIS A C 1
ATOM 674 O O . HIS A 1 86 ? 31.758 9.876 -40.400 1.00 39.12 86 HIS A O 1
ATOM 680 N N . ILE A 1 87 ? 30.177 9.940 -41.994 1.00 39.38 87 ILE A N 1
ATOM 681 C CA . ILE A 1 87 ? 30.844 9.059 -42.949 1.00 39.38 87 ILE A CA 1
ATOM 682 C C . ILE A 1 87 ? 31.623 9.964 -43.913 1.00 39.38 87 ILE A C 1
ATOM 684 O O . ILE A 1 87 ? 31.014 10.484 -44.852 1.00 39.38 87 ILE A O 1
ATOM 688 N N . PRO A 1 88 ? 32.943 10.172 -43.769 1.00 34.41 88 PRO A N 1
ATOM 689 C CA . PRO A 1 88 ? 33.769 10.406 -44.934 1.00 34.41 88 PRO A CA 1
ATOM 690 C C . PRO A 1 88 ? 34.036 9.038 -45.570 1.00 34.41 88 PRO A C 1
ATOM 692 O O . PRO A 1 88 ? 34.593 8.130 -44.959 1.00 34.41 88 PRO A O 1
ATOM 695 N N . LYS A 1 89 ? 33.569 8.870 -46.806 1.00 42.94 89 LYS A N 1
ATOM 696 C CA . LYS A 1 89 ? 33.881 7.708 -47.640 1.00 42.94 89 LYS A CA 1
ATOM 697 C C . LYS A 1 89 ? 35.404 7.601 -47.817 1.00 42.94 89 LYS A C 1
ATOM 699 O O . LYS A 1 89 ? 35.958 8.395 -48.572 1.00 42.94 89 LYS A O 1
ATOM 704 N N . SER A 1 90 ? 36.052 6.598 -47.222 1.00 35.66 90 SER A N 1
ATOM 705 C CA . SER A 1 90 ? 37.270 5.986 -47.779 1.00 35.66 90 SER A CA 1
ATOM 706 C C . SER A 1 90 ? 37.630 4.641 -47.118 1.00 35.66 90 SER A C 1
ATOM 708 O O . SER A 1 90 ? 37.852 4.556 -45.919 1.00 35.66 90 SER A O 1
ATOM 710 N N . ASN A 1 91 ? 37.731 3.621 -47.980 1.00 37.59 91 ASN A N 1
ATOM 711 C CA . ASN A 1 91 ? 38.421 2.324 -47.883 1.00 37.59 91 ASN A CA 1
ATOM 712 C C . ASN A 1 91 ? 38.079 1.268 -46.800 1.00 37.59 91 ASN A C 1
ATOM 714 O O . ASN A 1 91 ? 37.896 1.587 -45.629 1.00 37.59 91 ASN A O 1
ATOM 718 N N . PRO A 1 92 ? 38.078 -0.034 -47.176 1.00 47.28 92 PRO A N 1
ATOM 719 C CA . PRO A 1 92 ? 37.844 -1.137 -46.255 1.00 47.28 92 PRO A CA 1
ATOM 720 C C . PRO A 1 92 ? 39.154 -1.545 -45.570 1.00 47.28 92 PRO A C 1
ATOM 722 O O . PRO A 1 92 ? 40.058 -2.077 -46.209 1.00 47.28 92 PRO A O 1
ATOM 725 N N . ASN A 1 93 ? 39.251 -1.324 -44.261 1.00 46.97 93 ASN A N 1
ATOM 726 C CA . ASN A 1 93 ? 40.205 -2.034 -43.412 1.00 46.97 93 ASN A CA 1
ATOM 727 C C . ASN A 1 93 ? 39.501 -2.364 -42.082 1.00 46.97 93 ASN A C 1
ATOM 729 O O . ASN A 1 93 ? 39.223 -1.439 -41.313 1.00 46.97 93 ASN A O 1
ATOM 733 N N . PRO A 1 94 ? 39.104 -3.622 -41.825 1.00 58.22 94 PRO A N 1
ATOM 734 C CA . PRO A 1 94 ? 38.207 -3.932 -40.722 1.00 58.22 94 PRO A CA 1
ATOM 735 C C . PRO A 1 94 ? 38.972 -4.556 -39.552 1.00 58.22 94 PRO A C 1
ATOM 737 O O . PRO A 1 94 ? 38.824 -5.753 -39.380 1.00 58.22 94 PRO A O 1
ATOM 740 N N . ASP A 1 95 ? 39.815 -3.852 -38.774 1.00 51.88 95 ASP A N 1
ATOM 741 C CA . ASP A 1 95 ? 40.589 -4.661 -37.799 1.00 51.88 95 ASP A CA 1
ATOM 742 C C . ASP A 1 95 ? 41.204 -4.046 -36.532 1.00 51.88 95 ASP A C 1
ATOM 744 O O . ASP A 1 95 ? 42.201 -4.544 -36.028 1.00 51.88 95 ASP A O 1
ATOM 748 N N . SER A 1 96 ? 40.650 -2.986 -35.931 1.00 54.44 96 SER A N 1
ATOM 749 C CA . SER A 1 96 ? 41.052 -2.707 -34.529 1.00 54.44 96 SER A CA 1
ATOM 750 C C . SER A 1 96 ? 40.069 -1.839 -33.756 1.00 54.44 96 SER A C 1
ATOM 752 O O . SER A 1 96 ? 39.698 -2.153 -32.628 1.00 54.44 96 SER A O 1
ATOM 754 N N . SER A 1 97 ? 39.563 -0.771 -34.374 1.00 56.88 97 SER A N 1
ATOM 755 C CA . SER A 1 97 ? 38.668 0.169 -33.688 1.00 56.88 97 SER A CA 1
ATOM 756 C C . SER A 1 97 ? 37.316 -0.454 -33.323 1.00 56.88 97 SER A C 1
ATOM 758 O O . SER A 1 97 ? 36.786 -0.188 -32.246 1.00 56.88 97 SER A O 1
ATOM 760 N N . LEU A 1 98 ? 36.773 -1.311 -34.194 1.00 58.38 98 LEU A N 1
ATOM 761 C CA . LEU A 1 98 ? 35.514 -2.015 -33.937 1.00 58.38 98 LEU A CA 1
ATOM 762 C C . LEU A 1 98 ? 35.679 -3.106 -32.873 1.00 58.38 98 LEU A C 1
ATOM 764 O O . LEU A 1 98 ? 34.831 -3.206 -31.993 1.00 58.38 98 LEU A O 1
ATOM 768 N N . VAL A 1 99 ? 36.788 -3.852 -32.902 1.00 61.91 99 VAL A N 1
ATOM 769 C CA . VAL A 1 99 ? 37.104 -4.892 -31.906 1.00 61.91 99 VAL A CA 1
ATOM 770 C C . VAL A 1 99 ? 37.244 -4.268 -30.515 1.00 61.91 99 VAL A C 1
ATOM 772 O O . VAL A 1 99 ? 36.560 -4.683 -29.587 1.00 61.91 99 VAL A O 1
ATOM 775 N N . ASN A 1 100 ? 37.986 -3.162 -30.400 1.00 63.53 100 ASN A N 1
ATOM 776 C CA . ASN A 1 100 ? 38.134 -2.424 -29.141 1.00 63.53 100 ASN A CA 1
ATOM 777 C C . ASN A 1 100 ? 36.801 -1.862 -28.605 1.00 63.53 100 ASN A C 1
ATOM 779 O O . ASN A 1 100 ? 36.588 -1.799 -27.392 1.00 63.53 100 ASN A O 1
ATOM 783 N N . LYS A 1 101 ? 35.888 -1.443 -29.494 1.00 67.62 101 LYS A N 1
ATOM 784 C CA . LYS A 1 101 ? 34.543 -0.982 -29.107 1.00 67.62 101 LYS A CA 1
ATOM 785 C C . LYS A 1 101 ? 33.676 -2.135 -28.597 1.00 67.62 101 LYS A C 1
ATOM 787 O O . LYS A 1 101 ? 33.023 -1.962 -27.570 1.00 67.62 101 LYS A O 1
ATOM 792 N N . LEU A 1 102 ? 33.699 -3.288 -29.270 1.00 70.06 102 LEU A N 1
ATOM 793 C CA . LEU A 1 102 ? 32.982 -4.486 -28.823 1.00 70.06 102 LEU A CA 1
ATOM 794 C C . LEU A 1 102 ? 33.538 -5.006 -27.491 1.00 70.06 102 LEU A C 1
ATOM 796 O O . LEU A 1 102 ? 32.753 -5.307 -26.602 1.00 70.06 102 LEU A O 1
ATOM 800 N N . ASP A 1 103 ? 34.857 -5.026 -27.298 1.00 70.12 103 ASP A N 1
ATOM 801 C CA . ASP A 1 103 ? 35.465 -5.432 -26.022 1.00 70.12 103 ASP A CA 1
ATOM 802 C C . ASP A 1 103 ? 35.064 -4.499 -24.877 1.00 70.12 103 ASP A C 1
ATOM 804 O O . ASP A 1 103 ? 34.707 -4.946 -23.784 1.00 70.12 103 ASP A O 1
ATOM 808 N N . THR A 1 104 ? 35.049 -3.188 -25.134 1.00 67.19 104 THR A N 1
ATOM 809 C CA . THR A 1 104 ? 34.576 -2.203 -24.152 1.00 67.19 104 THR A CA 1
ATOM 810 C C . THR A 1 104 ? 33.106 -2.450 -23.796 1.00 67.19 104 THR A C 1
ATOM 812 O O . THR A 1 104 ? 32.751 -2.412 -22.616 1.00 67.19 104 THR A O 1
ATOM 815 N N . GLN A 1 105 ? 32.268 -2.766 -24.789 1.00 72.69 105 GLN A N 1
ATOM 816 C CA . GLN A 1 105 ? 30.860 -3.109 -24.589 1.00 72.69 105 GLN A CA 1
ATOM 817 C C . GLN A 1 105 ? 30.691 -4.409 -23.785 1.00 72.69 105 GLN A C 1
ATOM 819 O O . GLN A 1 105 ? 29.946 -4.422 -22.808 1.00 72.69 105 GLN A O 1
ATOM 824 N N . ILE A 1 106 ? 31.427 -5.474 -24.118 1.00 76.44 106 ILE A N 1
ATOM 825 C CA . ILE A 1 106 ? 31.384 -6.767 -23.413 1.00 76.44 106 ILE A CA 1
ATOM 826 C C . ILE A 1 106 ? 31.796 -6.599 -21.944 1.00 76.44 106 ILE A C 1
ATOM 828 O O . ILE A 1 106 ? 31.149 -7.132 -21.039 1.00 76.44 106 ILE A O 1
ATOM 832 N N . VAL A 1 107 ? 32.841 -5.811 -21.671 1.00 75.50 107 VAL A N 1
ATOM 833 C CA . VAL A 1 107 ? 33.281 -5.513 -20.297 1.00 75.50 107 VAL A CA 1
ATOM 834 C C . VAL A 1 107 ? 32.210 -4.737 -19.522 1.00 75.50 107 VAL A C 1
ATOM 836 O O . VAL A 1 107 ? 32.032 -4.959 -18.321 1.00 75.50 107 VAL A O 1
ATOM 839 N N . GLN A 1 108 ? 31.479 -3.835 -20.178 1.00 70.75 108 GLN A N 1
ATOM 840 C CA . GLN A 1 108 ? 30.391 -3.076 -19.559 1.00 70.75 108 GLN A CA 1
ATOM 841 C C . GLN A 1 108 ? 29.155 -3.942 -19.300 1.00 70.75 108 GLN A C 1
ATOM 843 O O . GLN A 1 108 ? 28.633 -3.922 -18.185 1.00 70.75 108 GLN A O 1
ATOM 848 N N . GLU A 1 109 ? 28.737 -4.757 -20.268 1.00 73.88 109 GLU A N 1
ATOM 849 C CA . GLU A 1 109 ? 27.655 -5.734 -20.101 1.00 73.88 109 GLU A CA 1
ATOM 850 C C . GLU A 1 109 ? 27.979 -6.720 -18.970 1.00 73.88 109 GLU A C 1
ATOM 852 O O . GLU A 1 109 ? 27.132 -6.984 -18.119 1.00 73.88 109 GLU A O 1
ATOM 857 N N . SER A 1 110 ? 29.238 -7.155 -18.845 1.00 76.62 110 SER A N 1
ATOM 858 C CA . SER A 1 110 ? 29.687 -7.990 -17.723 1.00 76.62 110 SER A CA 1
ATOM 859 C C . SER A 1 110 ? 29.547 -7.295 -16.359 1.00 76.62 110 SER A C 1
ATOM 861 O O . SER A 1 110 ? 29.166 -7.933 -15.374 1.00 76.62 110 SER A O 1
ATOM 863 N N . LYS A 1 111 ? 29.798 -5.979 -16.269 1.00 77.31 111 LYS A N 1
ATOM 864 C CA . LYS A 1 111 ? 29.553 -5.208 -15.032 1.00 77.31 111 LYS A CA 1
ATOM 865 C C . LYS A 1 111 ? 28.060 -5.116 -14.703 1.00 77.31 111 LYS A C 1
ATOM 867 O O . LYS A 1 111 ? 27.706 -5.191 -13.527 1.00 77.31 111 LYS A O 1
ATOM 872 N N . ILE A 1 112 ? 27.201 -4.986 -15.716 1.00 73.31 112 ILE A N 1
ATOM 873 C CA . ILE A 1 112 ? 25.739 -4.962 -15.546 1.00 73.31 112 ILE A CA 1
ATOM 874 C C . ILE A 1 112 ? 25.251 -6.309 -15.017 1.00 73.31 112 ILE A C 1
ATOM 876 O O . ILE A 1 112 ? 24.545 -6.333 -14.011 1.00 73.31 112 ILE A O 1
ATOM 880 N N . VAL A 1 113 ? 25.680 -7.414 -15.636 1.00 76.62 113 VAL A N 1
ATOM 881 C CA . VAL A 1 113 ? 25.319 -8.774 -15.208 1.00 76.62 113 VAL A CA 1
ATOM 882 C C . VAL A 1 113 ? 25.725 -9.002 -13.753 1.00 76.62 113 VAL A C 1
ATOM 884 O O . VAL A 1 113 ? 24.885 -9.390 -12.952 1.00 76.62 113 VAL A O 1
ATOM 887 N N . LYS A 1 114 ? 26.948 -8.622 -13.356 1.00 78.62 114 LYS A N 1
ATOM 888 C CA . LYS A 1 114 ? 27.387 -8.723 -11.949 1.00 78.62 114 LYS A CA 1
ATOM 889 C C . LYS A 1 114 ? 26.529 -7.903 -10.980 1.00 78.62 114 LYS A C 1
ATOM 891 O O . LYS A 1 114 ? 26.279 -8.335 -9.854 1.00 78.62 114 LYS A O 1
ATOM 896 N N . ASN A 1 115 ? 26.089 -6.713 -11.386 1.00 77.81 115 ASN A N 1
ATOM 897 C CA . ASN A 1 115 ? 25.225 -5.879 -10.551 1.00 77.81 115 ASN A CA 1
ATOM 898 C C . ASN A 1 115 ? 23.799 -6.447 -10.451 1.00 77.81 115 ASN A C 1
ATOM 900 O O . ASN A 1 115 ? 23.187 -6.389 -9.385 1.00 77.81 115 ASN A O 1
ATOM 904 N N . MET A 1 116 ? 23.276 -7.019 -11.538 1.00 77.00 116 MET A N 1
ATOM 905 C CA . MET A 1 116 ? 22.005 -7.741 -11.523 1.00 77.00 116 MET A CA 1
ATOM 906 C C . MET A 1 116 ? 22.095 -8.990 -10.647 1.00 77.00 11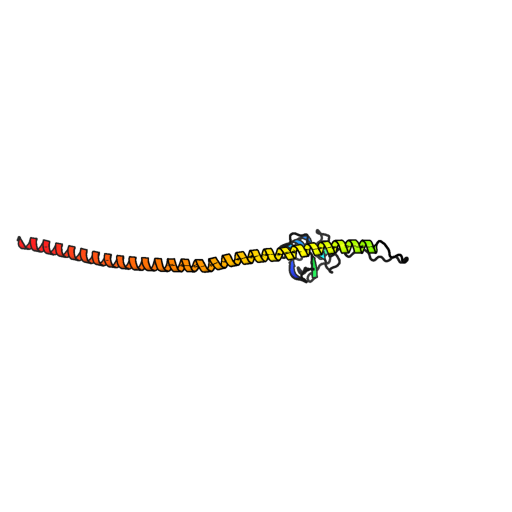6 MET A C 1
ATOM 908 O O . MET A 1 116 ? 21.234 -9.155 -9.794 1.00 77.00 116 MET A O 1
ATOM 912 N N . ASP A 1 117 ? 23.157 -9.792 -10.759 1.00 81.75 117 ASP A N 1
ATOM 913 C CA . ASP A 1 117 ? 23.395 -10.956 -9.892 1.00 81.75 117 ASP A CA 1
ATOM 914 C C . ASP A 1 117 ? 23.410 -10.553 -8.414 1.00 81.75 117 ASP A C 1
ATOM 916 O O . ASP A 1 117 ? 22.766 -11.180 -7.574 1.00 81.75 117 ASP A O 1
ATOM 920 N N . THR A 1 118 ? 24.087 -9.447 -8.095 1.00 78.44 118 THR A N 1
ATOM 921 C CA . THR A 1 118 ? 24.131 -8.919 -6.726 1.00 78.44 118 THR A CA 1
ATOM 922 C C . THR A 1 118 ? 22.735 -8.522 -6.228 1.00 78.44 118 THR A C 1
ATOM 924 O O . THR A 1 118 ? 22.378 -8.836 -5.093 1.00 78.44 118 THR A O 1
ATOM 927 N N . GLN A 1 119 ? 21.915 -7.872 -7.061 1.00 75.00 119 GLN A N 1
ATOM 928 C CA . GLN A 1 119 ? 20.537 -7.507 -6.703 1.00 75.00 119 GLN A CA 1
ATOM 929 C C . GLN A 1 119 ? 19.609 -8.726 -6.590 1.00 75.00 119 GLN A C 1
ATOM 931 O O . GLN A 1 119 ? 18.849 -8.813 -5.625 1.00 75.00 119 GLN A O 1
ATOM 936 N N . ILE A 1 120 ? 19.726 -9.691 -7.509 1.00 82.25 120 ILE A N 1
ATOM 937 C CA . ILE A 1 120 ? 18.979 -10.960 -7.505 1.00 82.25 120 ILE A CA 1
ATOM 938 C C . ILE A 1 120 ? 19.237 -11.738 -6.211 1.00 82.25 120 ILE A C 1
ATOM 940 O O . ILE A 1 120 ? 18.333 -12.403 -5.718 1.00 82.25 120 ILE A O 1
ATOM 944 N N . VAL A 1 121 ? 20.437 -11.642 -5.632 1.00 82.31 121 VAL A N 1
ATOM 945 C CA . VAL A 1 121 ? 20.763 -12.279 -4.345 1.00 82.31 121 VAL A CA 1
ATOM 946 C C . VAL A 1 121 ? 20.286 -11.452 -3.142 1.00 82.31 121 VAL A C 1
ATOM 948 O O . VAL A 1 121 ? 19.875 -12.026 -2.134 1.00 82.31 121 VAL A O 1
ATOM 951 N N . GLN A 1 122 ? 20.302 -10.117 -3.217 1.00 80.50 122 GLN A N 1
ATOM 952 C CA . GLN A 1 122 ? 19.924 -9.254 -2.088 1.00 80.50 122 GLN A CA 1
ATOM 953 C C . GLN A 1 122 ? 18.411 -9.125 -1.868 1.00 80.50 122 GLN A C 1
ATOM 955 O O . GLN A 1 122 ? 17.974 -9.046 -0.717 1.00 80.50 122 GLN A O 1
ATOM 960 N N . GLU A 1 123 ? 17.595 -9.072 -2.925 1.00 81.75 123 GLU A N 1
ATOM 961 C CA . GLU A 1 123 ? 16.137 -8.942 -2.771 1.00 81.75 123 GLU A CA 1
ATOM 962 C C . GLU A 1 123 ? 15.489 -10.115 -2.012 1.00 81.75 123 GLU A C 1
ATOM 964 O O . GLU A 1 123 ? 14.715 -9.848 -1.088 1.00 81.75 123 GLU A O 1
ATOM 969 N N . PRO A 1 124 ? 15.827 -11.393 -2.280 1.00 86.19 124 PRO A N 1
ATOM 970 C CA . PRO A 1 124 ? 15.296 -12.526 -1.526 1.00 86.19 124 PRO A CA 1
ATOM 971 C C . PRO A 1 124 ? 15.606 -12.462 -0.029 1.00 86.19 124 PRO A C 1
ATOM 973 O O . PRO A 1 124 ? 14.759 -12.822 0.786 1.00 86.19 124 PRO A O 1
ATOM 976 N N . GLU A 1 125 ? 16.790 -11.981 0.358 1.00 84.75 125 GLU A N 1
ATOM 977 C CA . GLU A 1 125 ? 17.165 -11.823 1.770 1.00 84.75 125 GLU A CA 1
ATOM 978 C C . GLU A 1 125 ? 16.336 -10.727 2.461 1.00 84.75 125 GLU A C 1
ATOM 980 O O . GLU A 1 125 ? 15.855 -10.907 3.587 1.00 84.75 125 GLU A O 1
ATOM 985 N N . LYS A 1 126 ? 16.066 -9.616 1.764 1.00 84.25 126 LYS A N 1
ATOM 986 C CA . LYS A 1 126 ? 15.150 -8.576 2.264 1.00 84.25 126 LYS A CA 1
ATOM 987 C C . LYS A 1 126 ? 13.724 -9.110 2.409 1.00 84.25 126 LYS A C 1
ATOM 989 O O . LYS A 1 126 ? 13.086 -8.858 3.431 1.00 84.25 126 LYS A O 1
ATOM 994 N N . VAL A 1 127 ? 13.245 -9.894 1.439 1.00 89.44 127 VAL A N 1
ATOM 995 C CA . VAL A 1 127 ? 11.921 -10.536 1.494 1.00 89.44 127 VAL A CA 1
ATOM 996 C C . VAL A 1 127 ? 11.828 -11.516 2.668 1.00 89.44 127 VAL A C 1
ATOM 998 O O . VAL A 1 127 ? 10.867 -11.445 3.430 1.00 89.44 127 VAL A O 1
ATOM 1001 N N . LYS A 1 128 ? 12.842 -12.365 2.898 1.00 90.50 128 LYS A N 1
ATOM 1002 C CA . LYS A 1 128 ? 12.901 -13.254 4.079 1.00 90.50 128 LYS A CA 1
ATOM 1003 C C . LYS A 1 128 ? 12.850 -12.481 5.398 1.00 90.50 128 LYS A C 1
ATOM 1005 O O . LYS A 1 128 ? 12.204 -12.916 6.354 1.00 90.50 128 LYS A O 1
ATOM 1010 N N . THR A 1 129 ? 13.523 -11.333 5.454 1.00 90.81 129 THR A N 1
ATOM 1011 C CA . THR A 1 129 ? 13.526 -10.469 6.643 1.00 90.81 129 THR A CA 1
ATOM 1012 C C . THR A 1 129 ? 12.133 -9.898 6.911 1.00 90.81 129 THR A C 1
ATOM 1014 O O . THR A 1 129 ? 11.666 -9.923 8.051 1.00 90.81 129 THR A O 1
ATOM 1017 N N . LEU A 1 130 ? 11.438 -9.427 5.871 1.00 92.88 130 LEU A N 1
ATOM 1018 C CA . LEU A 1 130 ? 10.058 -8.945 5.982 1.00 92.88 130 LEU A CA 1
ATOM 1019 C C . LEU A 1 130 ? 9.086 -10.067 6.376 1.00 92.88 130 LEU A C 1
ATOM 1021 O O . LEU A 1 130 ? 8.266 -9.854 7.264 1.00 92.88 130 LEU A O 1
ATOM 1025 N N . ASP A 1 131 ? 9.218 -11.266 5.799 1.00 94.19 131 ASP A N 1
ATOM 1026 C CA . ASP A 1 131 ? 8.395 -12.435 6.153 1.00 94.19 131 ASP A CA 1
ATOM 1027 C C . ASP A 1 131 ? 8.546 -12.811 7.636 1.00 94.19 131 ASP A C 1
ATOM 1029 O O . ASP A 1 131 ? 7.566 -13.062 8.340 1.00 94.19 131 ASP A O 1
ATOM 1033 N N . THR A 1 132 ? 9.780 -12.767 8.144 1.00 93.50 132 THR A N 1
ATOM 1034 C CA . THR A 1 132 ? 10.066 -13.030 9.561 1.00 93.50 132 THR A CA 1
ATOM 1035 C C . THR A 1 132 ? 9.419 -11.982 10.467 1.00 93.50 132 THR A C 1
ATOM 1037 O O . THR A 1 132 ? 8.782 -12.335 11.461 1.00 93.50 132 THR A O 1
ATOM 1040 N N . GLN A 1 133 ? 9.530 -10.695 10.122 1.00 92.38 133 GLN A N 1
ATOM 1041 C CA . GLN A 1 133 ? 8.887 -9.622 10.888 1.00 92.38 133 GLN A CA 1
ATOM 1042 C C . GLN A 1 133 ? 7.357 -9.728 10.863 1.00 92.38 133 GLN A C 1
ATOM 1044 O O . GLN A 1 133 ? 6.715 -9.542 11.898 1.00 92.38 133 GLN A O 1
ATOM 1049 N N . MET A 1 134 ? 6.775 -10.082 9.717 1.00 95.38 134 MET A N 1
ATOM 1050 C CA . MET A 1 134 ? 5.331 -10.267 9.571 1.00 95.38 134 MET A CA 1
ATOM 1051 C C . MET A 1 134 ? 4.822 -11.408 10.460 1.00 95.38 134 MET A C 1
ATOM 1053 O O . MET A 1 134 ? 3.876 -11.211 11.215 1.00 95.38 134 MET A O 1
ATOM 1057 N N . LYS A 1 135 ? 5.525 -12.548 10.502 1.00 94.88 135 LYS A N 1
ATOM 1058 C CA . LYS A 1 135 ? 5.197 -13.661 11.417 1.00 94.88 135 LYS A CA 1
ATOM 1059 C C . LYS A 1 135 ? 5.247 -13.264 12.895 1.00 94.88 135 LYS A C 1
ATOM 1061 O O . LYS A 1 135 ? 4.423 -13.727 13.691 1.00 94.88 135 LYS A O 1
ATOM 1066 N N . ILE A 1 136 ? 6.204 -12.417 13.281 1.00 94.31 136 ILE A N 1
ATOM 1067 C CA . ILE A 1 136 ? 6.294 -11.888 14.652 1.00 94.31 136 ILE A CA 1
ATOM 1068 C C . ILE A 1 136 ? 5.089 -10.988 14.953 1.00 94.31 136 ILE A C 1
ATOM 1070 O O . ILE A 1 136 ? 4.506 -11.086 16.035 1.00 94.31 136 ILE A O 1
ATOM 1074 N N . MET A 1 137 ? 4.690 -10.137 14.007 1.00 91.75 137 MET A N 1
ATOM 1075 C CA . MET A 1 137 ? 3.518 -9.272 14.151 1.00 91.75 137 MET A CA 1
ATOM 1076 C C . MET A 1 137 ? 2.219 -10.084 14.246 1.00 91.75 137 MET A C 1
ATOM 1078 O O . MET A 1 137 ? 1.446 -9.863 15.176 1.00 91.75 137 MET A O 1
ATOM 1082 N N . ASP A 1 138 ? 2.025 -11.083 13.382 1.00 94.00 138 ASP A N 1
ATOM 1083 C CA . ASP A 1 138 ? 0.866 -11.988 13.418 1.00 94.00 138 ASP A CA 1
ATOM 1084 C C . ASP A 1 138 ? 0.754 -12.709 14.765 1.00 94.00 138 ASP A C 1
ATOM 1086 O O . ASP A 1 138 ? -0.319 -12.783 15.370 1.00 94.00 138 ASP A O 1
ATOM 1090 N N . THR A 1 139 ? 1.885 -13.191 15.286 1.00 92.69 139 THR A N 1
ATOM 1091 C CA . THR A 1 139 ? 1.929 -13.841 16.600 1.00 92.69 139 THR A CA 1
ATOM 1092 C C . THR A 1 139 ? 1.477 -12.883 17.706 1.00 92.69 139 THR A C 1
ATOM 1094 O O . THR A 1 139 ? 0.688 -13.274 18.568 1.00 92.69 139 THR A O 1
ATOM 1097 N N . GLN A 1 140 ? 1.928 -11.624 17.681 1.00 91.75 140 GL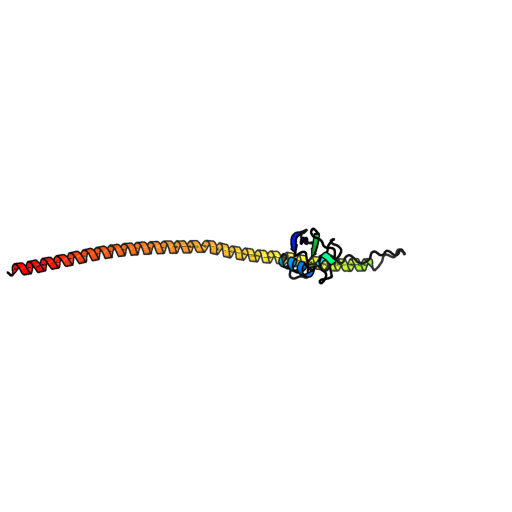N A N 1
ATOM 1098 C CA . GLN A 1 140 ? 1.521 -10.609 18.660 1.00 91.75 140 GLN A CA 1
ATOM 1099 C C . GLN A 1 140 ? 0.033 -10.251 18.546 1.00 91.75 140 GLN A C 1
ATOM 1101 O O . GLN A 1 140 ? -0.661 -10.247 19.566 1.00 91.75 140 GLN A O 1
ATOM 1106 N N . ILE A 1 141 ? -0.474 -10.052 17.324 1.00 93.62 141 ILE A N 1
ATOM 1107 C CA . ILE A 1 141 ? -1.892 -9.765 17.042 1.00 93.62 141 ILE A CA 1
ATOM 1108 C C . ILE A 1 141 ? -2.802 -10.865 17.604 1.00 93.62 141 ILE A C 1
ATOM 1110 O O . ILE A 1 141 ? -3.892 -10.576 18.090 1.00 93.62 141 ILE A O 1
ATOM 1114 N N . VAL A 1 142 ? -2.363 -12.126 17.589 1.00 92.12 142 VAL A N 1
ATOM 1115 C CA . VAL A 1 142 ? -3.132 -13.256 18.142 1.00 92.12 142 VAL A CA 1
ATOM 1116 C C . VAL A 1 142 ? -3.014 -13.365 19.673 1.00 92.12 142 VAL A C 1
ATOM 1118 O O . VAL A 1 142 ? -3.922 -13.894 20.324 1.00 92.12 142 VAL A O 1
ATOM 1121 N N . GLN A 1 143 ? -1.919 -12.895 20.279 1.00 93.88 143 GLN A N 1
ATOM 1122 C CA . GLN A 1 143 ? -1.680 -12.983 21.729 1.00 93.88 143 GLN A CA 1
ATOM 1123 C C . GLN A 1 143 ? -2.387 -11.883 22.534 1.00 93.88 143 GLN A C 1
ATOM 1125 O O . GLN A 1 143 ? -2.983 -12.180 23.571 1.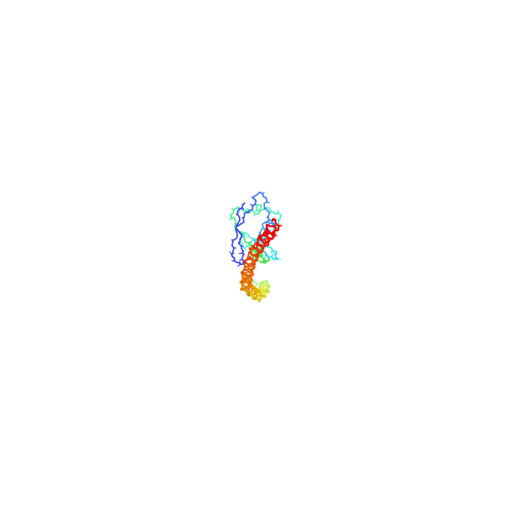00 93.88 143 GLN A O 1
ATOM 1130 N N . GLU A 1 144 ? -2.355 -10.638 22.058 1.00 91.62 144 GLU A N 1
ATOM 1131 C CA . GLU A 1 144 ? -3.029 -9.474 22.660 1.00 91.62 144 GLU A CA 1
ATOM 1132 C C . GLU A 1 144 ? -4.505 -9.741 23.040 1.00 91.62 144 GLU A C 1
ATOM 1134 O O . GLU A 1 144 ? -4.851 -9.632 24.220 1.00 91.62 144 GLU A O 1
ATOM 1139 N N . PRO A 1 145 ? -5.387 -10.202 22.128 1.00 93.25 145 PRO A N 1
ATOM 1140 C CA . PRO A 1 145 ? -6.798 -10.418 22.444 1.00 93.25 145 PRO A CA 1
ATOM 1141 C C . PRO A 1 145 ? -7.019 -11.548 23.455 1.00 93.25 145 PRO A C 1
ATOM 1143 O O . PRO A 1 145 ? -8.013 -11.532 24.181 1.00 93.25 145 PRO A O 1
ATOM 1146 N N . LYS A 1 146 ? -6.108 -12.528 23.544 1.00 93.19 146 LYS A N 1
ATOM 1147 C CA . LYS A 1 146 ? -6.180 -13.568 24.583 1.00 93.19 146 LYS A CA 1
ATOM 1148 C C . LYS A 1 146 ? -5.936 -12.967 25.963 1.00 93.19 146 LYS A C 1
ATOM 1150 O O . LYS A 1 146 ? -6.695 -13.259 26.881 1.00 93.19 146 LYS A O 1
ATOM 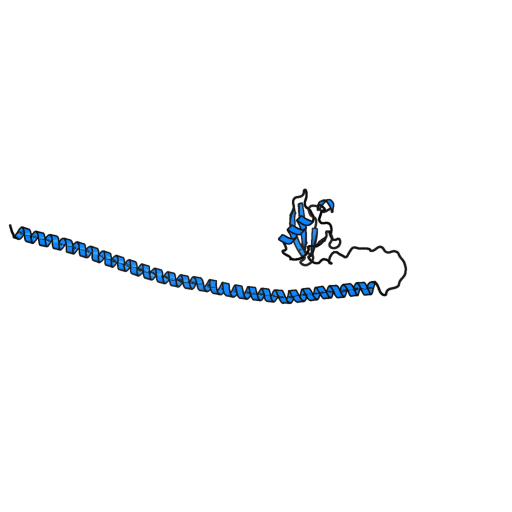1155 N N . LYS A 1 147 ? -4.930 -12.094 26.097 1.00 92.44 147 LYS A N 1
ATOM 1156 C CA . LYS A 1 147 ? -4.656 -11.378 27.354 1.00 92.44 147 LYS A CA 1
ATOM 1157 C C . LYS A 1 147 ? -5.830 -10.485 27.752 1.00 92.44 147 LYS A C 1
ATOM 1159 O O . LYS A 1 147 ? -6.247 -10.522 28.906 1.00 92.44 147 LYS A O 1
ATOM 1164 N N . VAL A 1 148 ? -6.406 -9.757 26.791 1.00 95.81 148 VAL A N 1
ATOM 1165 C CA . VAL A 1 148 ? -7.591 -8.914 27.021 1.00 95.81 148 VAL A CA 1
ATOM 1166 C C . VAL A 1 148 ? -8.778 -9.746 27.515 1.00 95.81 148 VAL A C 1
ATOM 1168 O O . VAL A 1 148 ? -9.401 -9.370 28.501 1.00 95.81 148 VAL A O 1
ATOM 1171 N N . LYS A 1 149 ? -9.057 -10.913 26.913 1.00 94.94 149 LYS A N 1
ATOM 1172 C CA . LYS A 1 149 ? -10.125 -11.819 27.387 1.00 94.94 149 LYS A CA 1
ATOM 1173 C C . LYS A 1 149 ? -9.906 -12.312 28.820 1.00 94.94 149 LYS A C 1
ATOM 1175 O O . LYS A 1 149 ? -10.869 -12.431 29.579 1.00 94.94 149 LYS A O 1
ATOM 1180 N N . THR A 1 150 ? -8.661 -12.599 29.196 1.00 95.06 150 THR A N 1
ATOM 1181 C CA . THR A 1 150 ? -8.329 -13.002 30.570 1.00 95.06 150 THR A CA 1
ATOM 1182 C C . THR A 1 150 ? -8.601 -11.869 31.558 1.00 95.06 150 THR A C 1
ATOM 1184 O O . THR A 1 150 ? -9.251 -12.099 32.576 1.00 95.06 150 THR A O 1
ATOM 1187 N N . LEU A 1 151 ? -8.165 -10.646 31.239 1.00 96.44 151 LEU A N 1
ATOM 1188 C CA . LEU A 1 151 ? -8.422 -9.468 32.072 1.00 96.44 151 LEU A CA 1
ATOM 1189 C C . LEU A 1 151 ? -9.920 -9.158 32.181 1.00 96.44 151 LEU A C 1
ATOM 1191 O O . LEU A 1 151 ? -10.403 -8.916 33.280 1.00 96.44 151 LEU A O 1
ATOM 1195 N N . ASP A 1 152 ? -10.670 -9.248 31.080 1.00 97.56 152 ASP A N 1
ATOM 1196 C CA . ASP A 1 152 ? -12.126 -9.040 31.069 1.00 97.56 152 ASP A CA 1
ATOM 1197 C C . ASP A 1 152 ? -12.854 -10.027 32.000 1.00 97.56 152 ASP A C 1
ATOM 1199 O O . ASP A 1 152 ? -13.766 -9.662 32.741 1.00 97.56 152 ASP A O 1
ATOM 1203 N N . THR A 1 153 ? -12.396 -11.282 32.030 1.00 96.62 153 THR A N 1
ATOM 1204 C CA . THR A 1 153 ? -12.919 -12.301 32.955 1.00 96.62 153 THR A CA 1
ATOM 1205 C C . THR A 1 153 ? -12.583 -11.964 34.410 1.00 96.62 153 THR A C 1
ATOM 1207 O O . THR A 1 153 ? -13.432 -12.097 35.289 1.00 96.62 153 THR A O 1
ATOM 1210 N N . GLN A 1 154 ? -11.359 -11.503 34.679 1.00 97.06 154 GLN A N 1
ATOM 1211 C CA . GLN A 1 154 ? -10.940 -11.114 36.025 1.00 97.06 154 GLN A CA 1
ATOM 1212 C C . GLN A 1 154 ? -11.734 -9.907 36.545 1.00 97.06 154 GLN A C 1
ATOM 1214 O O . GLN A 1 154 ? -12.169 -9.922 37.694 1.00 97.06 154 GLN A O 1
ATOM 1219 N N . VAL A 1 155 ? -11.967 -8.898 35.702 1.00 97.62 155 VAL A N 1
ATOM 1220 C CA . VAL A 1 155 ? -12.776 -7.718 36.048 1.00 97.62 155 VAL A CA 1
ATOM 1221 C C . VAL A 1 155 ? -14.211 -8.122 36.376 1.00 97.62 155 VAL A C 1
ATOM 1223 O O . VAL A 1 155 ? -14.700 -7.763 37.441 1.00 97.62 155 VAL A O 1
ATOM 1226 N N . LYS A 1 156 ? -14.847 -8.967 35.553 1.00 97.25 156 LYS A N 1
ATOM 1227 C CA . LYS A 1 156 ? -16.201 -9.486 35.831 1.00 97.25 156 LYS A CA 1
ATOM 1228 C C . LYS A 1 156 ? -16.304 -10.209 37.174 1.00 97.25 156 LYS A C 1
ATOM 1230 O O . LYS A 1 156 ? -17.313 -10.082 37.871 1.00 97.25 156 LYS A O 1
ATOM 1235 N N . ASN A 1 157 ? -15.267 -10.957 37.550 1.00 96.50 157 ASN A N 1
ATOM 1236 C CA . ASN A 1 157 ? -15.225 -11.624 38.849 1.00 96.50 157 ASN A CA 1
ATOM 1237 C C . ASN A 1 157 ? -15.120 -10.613 40.000 1.00 96.50 157 ASN A C 1
ATOM 1239 O O . ASN A 1 157 ? -15.840 -10.756 40.987 1.00 96.50 157 ASN A O 1
ATOM 1243 N N . MET A 1 158 ? -14.277 -9.581 39.866 1.00 97.38 158 MET A N 1
ATOM 1244 C CA . MET A 1 158 ? -14.174 -8.509 40.865 1.00 97.38 158 MET A CA 1
ATOM 1245 C C . MET A 1 158 ? -15.480 -7.716 40.990 1.00 97.38 158 MET A C 1
ATOM 1247 O O . MET A 1 158 ? -15.911 -7.447 42.108 1.00 97.38 158 MET A O 1
ATOM 1251 N N . ASP A 1 159 ? -16.152 -7.408 39.877 1.00 98.25 159 ASP A N 1
ATOM 1252 C CA . ASP A 1 159 ? -17.459 -6.739 39.887 1.00 98.25 159 ASP A CA 1
ATOM 1253 C C . ASP A 1 159 ? -18.507 -7.571 40.629 1.00 98.25 159 ASP A C 1
ATOM 1255 O O . ASP A 1 159 ? -19.246 -7.056 41.468 1.00 98.25 159 ASP A O 1
ATOM 1259 N N . THR A 1 160 ? -18.536 -8.881 40.371 1.00 97.62 160 THR A N 1
ATOM 1260 C CA . THR A 1 160 ? -19.449 -9.804 41.058 1.00 97.62 160 THR A CA 1
ATOM 1261 C C . THR A 1 160 ? -19.176 -9.836 42.562 1.00 97.62 160 THR A C 1
ATOM 1263 O O . THR A 1 160 ? -20.110 -9.741 43.359 1.00 97.62 160 THR A O 1
ATOM 1266 N N . GLN A 1 161 ? -17.901 -9.919 42.960 1.00 97.56 161 GLN A N 1
ATOM 1267 C CA . GLN A 1 161 ? -17.507 -9.900 44.369 1.00 97.56 161 GLN A CA 1
ATOM 1268 C C . GLN A 1 161 ? -17.905 -8.582 45.048 1.00 97.56 161 GLN A C 1
ATOM 1270 O O . GLN A 1 161 ? -18.502 -8.598 46.122 1.00 97.56 161 GLN A O 1
ATOM 1275 N N . MET A 1 162 ? -17.633 -7.447 44.405 1.00 97.69 162 MET A N 1
ATOM 1276 C CA . MET A 1 162 ? -17.971 -6.121 44.920 1.00 97.69 162 MET A CA 1
ATOM 1277 C C . MET A 1 162 ? -19.485 -5.943 45.099 1.00 97.69 162 MET A C 1
ATOM 1279 O O . MET A 1 162 ? -19.926 -5.391 46.108 1.00 97.69 162 MET A O 1
ATOM 1283 N N . ILE A 1 163 ? -20.299 -6.429 44.156 1.00 97.81 163 ILE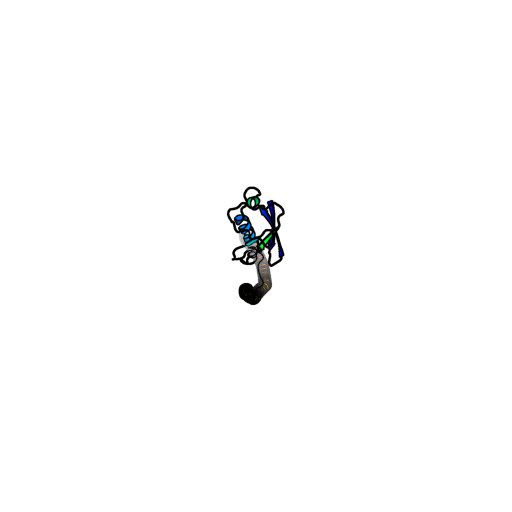 A N 1
ATOM 1284 C CA . ILE A 1 163 ? -21.765 -6.411 44.287 1.00 97.81 163 ILE A CA 1
ATOM 1285 C C . ILE A 1 163 ? -22.197 -7.241 45.500 1.00 97.81 163 ILE A C 1
ATOM 1287 O O . ILE A 1 163 ? -23.006 -6.773 46.303 1.00 97.81 163 ILE A O 1
ATOM 1291 N N . GLN A 1 164 ? -21.631 -8.437 45.671 1.00 96.94 164 GLN A N 1
ATOM 1292 C CA . GLN A 1 164 ? -21.951 -9.306 46.801 1.00 96.94 164 GLN A CA 1
ATOM 1293 C C . GLN A 1 164 ? -21.577 -8.659 48.145 1.00 96.94 164 GLN A C 1
ATOM 1295 O O . GLN A 1 164 ? -22.372 -8.702 49.084 1.00 96.94 164 GLN A O 1
ATOM 1300 N N . GLU A 1 165 ? -20.411 -8.018 48.236 1.00 96.31 165 GLU A N 1
ATOM 1301 C CA . GLU A 1 165 ? -19.991 -7.264 49.425 1.00 96.31 165 GLU A CA 1
ATOM 1302 C C . GLU A 1 165 ? -20.890 -6.043 49.686 1.00 96.31 165 GLU A C 1
ATOM 1304 O O . GLU A 1 165 ? -21.247 -5.753 50.827 1.00 96.31 165 GLU A O 1
ATOM 1309 N N . SER A 1 166 ? -21.350 -5.352 48.640 1.00 96.56 166 SER A N 1
ATOM 1310 C CA . SER A 1 166 ? -22.314 -4.256 48.796 1.00 96.56 166 SER A CA 1
ATOM 1311 C C . SER A 1 166 ? -23.645 -4.743 49.382 1.00 96.56 166 SER A C 1
ATOM 1313 O O . SER A 1 166 ? -24.226 -4.094 50.256 1.00 96.56 166 SER A O 1
ATOM 1315 N N . GLU A 1 167 ? -24.136 -5.903 48.941 1.00 97.06 167 GLU A N 1
ATOM 1316 C CA . GLU A 1 167 ? -25.358 -6.494 49.486 1.00 97.06 167 GLU A CA 1
ATOM 1317 C C . GLU A 1 167 ? -25.207 -6.935 50.945 1.00 97.06 167 GLU A C 1
ATOM 1319 O O . GLU A 1 167 ? -26.148 -6.774 51.728 1.00 97.06 167 GLU A O 1
ATOM 1324 N N . THR A 1 168 ? -24.053 -7.485 51.337 1.00 96.25 168 THR A N 1
ATOM 1325 C CA . THR A 1 168 ? -23.814 -7.861 52.738 1.00 96.25 168 THR A CA 1
ATOM 1326 C C . THR A 1 168 ? -23.741 -6.632 53.636 1.00 96.25 168 THR A C 1
ATOM 1328 O O . THR A 1 168 ? -24.368 -6.637 54.696 1.00 96.25 168 THR A O 1
ATOM 1331 N N . VAL A 1 169 ? -23.089 -5.552 53.194 1.00 96.75 169 VAL A N 1
ATOM 1332 C CA . VAL A 1 169 ? -23.066 -4.270 53.920 1.00 96.75 169 VAL A CA 1
ATOM 1333 C C . VAL A 1 169 ? -24.479 -3.717 54.113 1.00 96.75 169 VAL A C 1
ATOM 1335 O O . VAL A 1 169 ? -24.858 -3.423 55.244 1.00 96.75 169 VAL A O 1
ATOM 1338 N N . LYS A 1 170 ? -25.322 -3.695 53.069 1.00 96.81 170 LYS A N 1
ATOM 1339 C CA . LYS A 1 170 ? -26.729 -3.257 53.201 1.00 96.81 170 LYS A CA 1
ATOM 1340 C C . LYS A 1 170 ? -27.514 -4.077 54.228 1.00 96.81 170 LYS A C 1
ATOM 1342 O O . LYS A 1 170 ? -28.341 -3.532 54.966 1.00 96.81 170 LYS A O 1
ATOM 1347 N N . LYS A 1 171 ? -27.283 -5.394 54.279 1.00 96.19 171 LYS A N 1
ATOM 1348 C CA . LYS A 1 171 ? -27.922 -6.275 55.272 1.00 96.19 171 LYS A CA 1
ATOM 1349 C C . LYS A 1 171 ? -27.459 -5.936 56.690 1.00 96.19 171 LYS A C 1
ATOM 1351 O O . LYS A 1 171 ? -28.311 -5.862 57.576 1.00 96.19 171 LYS A O 1
ATOM 1356 N N . MET A 1 172 ? -26.161 -5.688 56.883 1.00 96.44 172 MET A N 1
ATOM 1357 C CA . MET A 1 172 ? -25.597 -5.263 58.169 1.00 96.44 172 MET A CA 1
ATOM 1358 C C . MET A 1 172 ? -26.148 -3.903 58.616 1.00 96.44 172 MET A C 1
ATOM 1360 O O . MET A 1 172 ? -26.598 -3.792 59.753 1.00 96.44 172 MET A O 1
ATOM 1364 N N . ASP A 1 173 ? -26.228 -2.911 57.726 1.00 96.50 173 ASP A N 1
ATOM 1365 C CA . ASP A 1 173 ? -26.815 -1.597 58.037 1.00 96.50 173 ASP A CA 1
ATOM 1366 C C . ASP A 1 173 ? -28.272 -1.725 58.491 1.00 96.50 173 ASP A C 1
ATOM 1368 O O . ASP A 1 173 ? -28.678 -1.179 59.518 1.00 96.50 173 ASP A O 1
ATOM 1372 N N . THR A 1 174 ? -29.064 -2.519 57.764 1.00 96.00 174 THR A N 1
ATOM 1373 C CA . THR A 1 174 ? -30.469 -2.756 58.121 1.00 96.00 174 THR A CA 1
ATOM 1374 C C . THR A 1 174 ? -30.593 -3.449 59.483 1.00 96.00 174 THR A C 1
ATOM 1376 O O . THR A 1 174 ? -31.515 -3.160 60.249 1.00 96.00 174 THR A O 1
ATOM 1379 N N . GLN A 1 175 ? -29.688 -4.380 59.796 1.00 94.94 175 GLN A N 1
ATOM 1380 C CA . GLN A 1 175 ? -29.651 -5.044 61.098 1.00 94.94 175 GLN A CA 1
ATOM 1381 C C . GLN A 1 175 ? -29.300 -4.068 62.223 1.00 94.94 175 GLN A C 1
ATOM 1383 O O . GLN A 1 175 ? -30.019 -4.023 63.219 1.00 94.94 175 GLN A O 1
ATOM 1388 N N . MET A 1 176 ? -28.272 -3.245 62.033 1.00 95.44 176 MET A N 1
ATOM 1389 C CA . MET A 1 176 ? -27.825 -2.252 63.010 1.00 95.44 176 MET A CA 1
ATOM 1390 C C . MET A 1 176 ? -28.926 -1.237 63.350 1.00 95.44 176 MET A C 1
ATOM 1392 O O . MET A 1 176 ? -29.125 -0.897 64.519 1.00 95.44 176 MET A O 1
ATOM 1396 N N . VAL A 1 177 ? -29.687 -0.783 62.345 1.00 95.38 177 VAL A N 1
ATOM 1397 C CA . VAL A 1 177 ? -30.844 0.107 62.550 1.00 95.38 177 VAL A CA 1
ATOM 1398 C C . VAL A 1 177 ? -31.908 -0.574 63.412 1.00 95.38 177 VAL A C 1
ATOM 1400 O O . VAL A 1 177 ? -32.374 0.023 64.382 1.00 95.38 177 VAL A O 1
ATOM 1403 N N . ARG A 1 178 ? -32.252 -1.837 63.120 1.00 93.38 178 ARG A N 1
ATOM 1404 C CA . ARG A 1 178 ? -33.235 -2.594 63.916 1.00 93.38 178 ARG A CA 1
ATOM 1405 C C . ARG A 1 178 ? -32.797 -2.769 65.368 1.00 93.38 178 ARG A C 1
ATOM 1407 O O . ARG A 1 178 ? -33.610 -2.551 66.261 1.00 93.38 178 ARG A O 1
ATOM 1414 N N . GLU A 1 179 ? -31.535 -3.127 65.596 1.00 91.62 179 GLU A N 1
ATOM 1415 C CA . GLU A 1 179 ? -30.972 -3.286 66.945 1.00 91.62 179 GLU A CA 1
ATOM 1416 C C . GLU A 1 179 ? -30.996 -1.959 67.723 1.00 91.62 179 GLU A C 1
ATOM 1418 O O . GLU A 1 179 ? -31.392 -1.911 68.890 1.00 91.62 179 GLU A O 1
ATOM 1423 N N . SER A 1 180 ? -30.671 -0.854 67.048 1.00 90.56 180 SER A N 1
ATOM 1424 C CA . SER A 1 180 ? -30.735 0.490 67.632 1.00 90.56 180 SER A CA 1
ATOM 1425 C C . SER A 1 180 ? -32.161 0.884 68.037 1.00 90.56 180 SER A C 1
ATOM 1427 O O . SER A 1 180 ? -32.363 1.515 69.074 1.00 90.56 180 SER A O 1
ATOM 1429 N N . GLU A 1 181 ? -33.170 0.519 67.242 1.00 90.81 181 GLU A N 1
ATOM 1430 C CA . GLU A 1 181 ? -34.579 0.759 67.574 1.00 90.81 181 GLU A CA 1
ATOM 1431 C C . GLU A 1 181 ? -35.080 -0.118 68.726 1.00 90.81 181 GLU A C 1
ATOM 1433 O O . GLU A 1 181 ? -35.850 0.366 69.557 1.00 90.81 181 GLU A O 1
ATOM 1438 N N . THR A 1 182 ? -34.658 -1.386 68.805 1.00 86.50 182 THR A N 1
ATOM 1439 C CA . THR A 1 182 ? -35.006 -2.262 69.939 1.00 86.50 182 THR A CA 1
ATOM 1440 C C . THR A 1 182 ? -34.463 -1.724 71.252 1.00 86.50 182 THR A C 1
ATOM 1442 O O . THR A 1 182 ? -35.235 -1.575 72.192 1.00 86.50 182 THR A O 1
ATOM 1445 N N . VAL A 1 183 ? -33.197 -1.296 71.283 1.00 88.38 183 VAL A N 1
ATOM 1446 C CA . VAL A 1 183 ? -32.590 -0.716 72.491 1.00 88.38 183 VAL A CA 1
ATOM 1447 C C . VAL A 1 183 ? -33.361 0.521 72.959 1.00 88.38 183 VAL A C 1
ATOM 1449 O O . VAL A 1 183 ? -33.632 0.665 74.150 1.00 88.38 183 VAL A O 1
ATOM 1452 N N . LYS A 1 184 ? -33.775 1.402 72.036 1.00 87.06 184 LYS A N 1
ATOM 1453 C CA . LYS A 1 184 ? -34.588 2.581 72.386 1.00 87.06 184 LYS A CA 1
ATOM 1454 C C . LYS A 1 184 ? -35.920 2.201 73.031 1.00 87.06 184 LYS A C 1
ATOM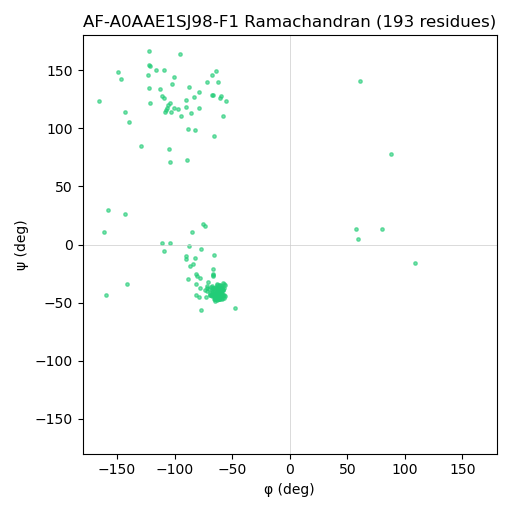 1456 O O . LYS A 1 184 ? -36.297 2.830 74.014 1.00 87.06 184 LYS A O 1
ATOM 1461 N N . ARG A 1 185 ? -36.614 1.189 72.495 1.00 85.50 185 ARG A N 1
ATOM 1462 C CA . ARG A 1 185 ? -37.887 0.713 73.061 1.00 85.50 185 ARG A CA 1
ATOM 1463 C C . ARG A 1 185 ? -37.698 0.116 74.453 1.00 85.50 185 ARG A C 1
ATOM 1465 O O . ARG A 1 185 ? -38.444 0.482 75.353 1.00 85.50 185 ARG A O 1
ATOM 1472 N N . ASP A 1 186 ? -36.685 -0.723 74.642 1.00 84.94 186 ASP A N 1
ATOM 1473 C CA . ASP A 1 186 ? -36.418 -1.360 75.938 1.00 84.94 186 ASP A CA 1
ATOM 1474 C C . ASP A 1 186 ? -36.096 -0.311 77.017 1.00 84.94 186 ASP A C 1
ATOM 1476 O O . ASP A 1 186 ? -36.643 -0.349 78.117 1.00 84.94 186 ASP A O 1
ATOM 1480 N N . THR A 1 187 ? -35.304 0.709 76.665 1.00 81.31 187 THR A N 1
ATOM 1481 C CA . THR A 1 187 ? -34.967 1.811 77.587 1.00 81.31 187 THR A CA 1
ATOM 1482 C C . THR A 1 187 ? -36.203 2.625 78.003 1.00 81.31 187 THR A C 1
ATOM 1484 O O . THR A 1 187 ? -36.268 3.117 79.128 1.00 81.31 187 THR A O 1
ATOM 1487 N N . GLN A 1 188 ? -37.184 2.780 77.106 1.00 76.44 188 GLN A N 1
ATOM 1488 C CA . GLN A 1 188 ? -38.419 3.523 77.373 1.00 76.44 188 GLN A CA 1
ATOM 1489 C C . GLN A 1 188 ? -39.367 2.746 78.306 1.00 76.44 188 GLN A C 1
ATOM 1491 O O . GLN A 1 188 ? -39.940 3.335 79.221 1.00 76.44 188 GLN A O 1
ATOM 1496 N N . ILE A 1 189 ? -39.466 1.422 78.138 1.00 76.00 189 ILE A N 1
ATOM 1497 C CA . ILE A 1 189 ? -40.260 0.537 79.012 1.00 76.00 189 ILE A CA 1
ATOM 1498 C C . ILE A 1 189 ? -39.712 0.539 80.452 1.00 76.00 189 ILE A C 1
ATOM 1500 O O . ILE A 1 189 ? -40.482 0.585 81.416 1.00 76.00 189 ILE A O 1
ATOM 1504 N N . ASP A 1 190 ? -38.385 0.541 80.609 1.00 74.50 190 ASP A N 1
ATOM 1505 C CA . ASP A 1 190 ? -37.726 0.604 81.923 1.00 74.50 190 ASP A CA 1
ATOM 1506 C C . ASP A 1 190 ? -37.946 1.944 82.651 1.00 74.50 190 ASP A C 1
ATOM 1508 O O . ASP A 1 190 ? -37.871 1.998 83.883 1.00 74.50 190 ASP A O 1
ATOM 1512 N N . GLN A 1 191 ? -38.197 3.029 81.908 1.00 71.81 191 GLN A N 1
ATOM 1513 C CA . GLN A 1 191 ? -38.535 4.338 82.474 1.00 71.81 191 GLN A CA 1
ATOM 1514 C C . GLN A 1 191 ? -39.999 4.403 82.921 1.00 71.81 191 GLN A C 1
ATOM 1516 O O . GLN A 1 191 ? -40.252 4.831 84.044 1.00 71.81 191 GLN A O 1
ATOM 1521 N N . GLU A 1 192 ? -40.942 3.925 82.103 1.00 69.25 192 GLU A N 1
ATOM 1522 C CA . GLU A 1 192 ? -42.375 3.902 82.455 1.00 69.25 192 GLU A CA 1
ATOM 1523 C C . GLU A 1 192 ? -42.692 2.951 83.620 1.00 69.25 192 GLU A C 1
ATOM 1525 O O . GLU A 1 192 ? -43.627 3.193 84.371 1.00 69.25 192 GLU A O 1
ATOM 1530 N N . SER A 1 193 ? -41.900 1.895 83.830 1.00 70.75 193 SER A N 1
ATOM 1531 C CA . SER A 1 193 ? -42.110 0.952 84.945 1.00 70.75 193 SER A CA 1
ATOM 1532 C C . SER A 1 193 ? -41.649 1.478 86.318 1.00 70.75 193 SER A C 1
ATOM 1534 O O . SER A 1 193 ? -41.781 0.768 87.317 1.00 70.75 193 SER A O 1
ATOM 1536 N N . LYS A 1 194 ? -41.045 2.675 86.381 1.00 63.12 194 LYS A N 1
ATOM 1537 C CA . LYS A 1 194 ? -40.518 3.295 87.614 1.00 63.12 194 LYS A CA 1
ATOM 1538 C C . LYS A 1 194 ? -41.326 4.500 88.115 1.00 63.12 194 LYS A C 1
ATOM 1540 O O . LYS A 1 194 ? -40.999 4.991 89.198 1.00 63.12 194 LYS A O 1
ATOM 1545 N N . GLU A 1 195 ? -42.329 4.958 87.368 1.00 53.09 195 GLU A N 1
ATOM 1546 C CA . GLU A 1 195 ? -43.344 5.931 87.820 1.00 53.09 195 GLU A CA 1
ATOM 1547 C C . GLU A 1 195 ? -44.575 5.225 88.407 1.00 53.09 195 GLU A C 1
ATOM 1549 O O . GLU A 1 195 ? -45.144 5.778 89.377 1.00 53.09 195 GLU A O 1
#